Protein AF-A0A7C3E7F6-F1 (afdb_monomer_lite)

pLDDT: mean 92.98, std 6.56, range [58.84, 98.56]

Radius of gyration: 17.21 Å; chains: 1; bounding box: 41×32×48 Å

Sequence (197 aa):
MSLLLGSVIIGLASAPIAVLKKPRFFWGSAAFDPISFFWVIAFFLFGPLGALISSAIGALAILLFSKEPTPGLGAMLKFIGTLTVWATLYATAVAFSGSDISAVMYFKNVENYAPAVLLAACVRCLVEIPACYYAIPYFLSRSTGAKTNSLMMIEKFGGMYRYIIIMVALNFWLTFLDALIPWLAIFPTGIYKFAYW

Foldseek 3Di:
DDLLVLLLVLLVVLLVQLQDDAPDDPLGDGLDGCSLLSLVLSCLARNLVSSLSSLVSNLVSQLPRHPALCSNLVSVLVSLLSNLLSVLLQVLLCVPQVDPVSSSVQCLDVVSVVVSLVVSLVSSLVVNLVSCLASSQVSCCSVPVDRGHSVNVCVVCVHDVSSSVVSSVSSSSHSCCSRVVSSVVDNVVVVSVNHPD

Secondary structure (DSSP, 8-state):
--HHHHHHHHHHHTHHHHTS---B-TTS-BS--THHHHHHHHHHHHHHHHHHHHHHHHHHHHHHH--SSSHHHHHHHHHHHHHHHHHHHHHHHHHHHSSHHHHHHHTTSHHHHHHHHHHHHHHHHHHHHHHHHHHHHHHHHHHHSS---HHHHHHHTTSHHHHHHHHHHHHHHHHHHHHHHHHHHHTTTTGGGG---

Structure (mmCIF, N/CA/C/O backbone):
data_AF-A0A7C3E7F6-F1
#
_entry.id   AF-A0A7C3E7F6-F1
#
loop_
_atom_site.group_PDB
_atom_site.id
_atom_site.type_symbol
_atom_site.label_atom_id
_atom_site.label_alt_id
_atom_site.label_comp_id
_atom_site.label_asym_id
_atom_site.label_entity_id
_atom_site.label_seq_id
_atom_site.pdbx_PDB_ins_code
_atom_site.Cartn_x
_atom_site.Cartn_y
_atom_site.Cartn_z
_atom_site.occupancy
_atom_site.B_iso_or_equiv
_atom_site.auth_seq_id
_atom_site.auth_comp_id
_atom_site.auth_asym_id
_atom_site.auth_atom_id
_atom_site.pdbx_PDB_model_num
ATOM 1 N N . MET A 1 1 ? 3.942 14.069 -22.443 1.00 58.84 1 MET A N 1
ATOM 2 C CA . MET A 1 1 ? 3.269 14.577 -21.228 1.00 58.84 1 MET A CA 1
ATOM 3 C C . MET A 1 1 ? 4.334 14.705 -20.149 1.00 58.84 1 MET A C 1
ATOM 5 O O . MET A 1 1 ? 5.171 13.818 -20.081 1.00 58.84 1 MET A O 1
ATOM 9 N N . SER A 1 2 ? 4.407 15.799 -19.384 1.00 82.62 2 SER A N 1
ATOM 10 C CA . SER A 1 2 ? 5.427 15.901 -18.326 1.00 82.62 2 SER A CA 1
ATOM 11 C C . SER A 1 2 ? 5.124 14.908 -17.195 1.00 82.62 2 SER A C 1
ATOM 13 O O . SER A 1 2 ? 3.952 14.655 -16.907 1.00 82.62 2 SER A O 1
ATOM 15 N N . LEU A 1 3 ? 6.168 14.367 -16.550 1.00 85.06 3 LEU A N 1
ATOM 16 C CA . LEU A 1 3 ? 6.063 13.461 -15.392 1.00 85.06 3 LEU A CA 1
ATOM 17 C C . LEU A 1 3 ? 5.085 14.000 -14.341 1.00 85.06 3 LEU A C 1
ATOM 19 O O . LEU A 1 3 ? 4.231 13.269 -13.839 1.00 85.06 3 LEU A O 1
ATOM 23 N N . LEU A 1 4 ? 5.172 15.304 -14.066 1.00 86.44 4 LEU A N 1
ATOM 24 C CA . LEU A 1 4 ? 4.318 15.996 -13.108 1.00 86.44 4 LEU A CA 1
ATOM 25 C C . LEU A 1 4 ? 2.841 15.962 -13.526 1.00 86.44 4 LEU A C 1
ATOM 27 O O . LEU A 1 4 ? 1.998 15.533 -12.743 1.00 86.44 4 LEU A O 1
ATOM 31 N N . LEU A 1 5 ? 2.525 16.370 -14.761 1.00 87.94 5 LEU A N 1
ATOM 32 C CA . LEU A 1 5 ? 1.143 16.423 -15.244 1.00 87.94 5 LEU A CA 1
ATOM 33 C C . LEU A 1 5 ? 0.512 15.024 -15.278 1.00 87.94 5 LEU A C 1
ATOM 35 O O . LEU A 1 5 ? -0.617 14.850 -14.827 1.00 87.94 5 LEU A O 1
ATOM 39 N N . GLY A 1 6 ? 1.259 14.021 -15.750 1.00 85.50 6 GLY A N 1
ATOM 40 C CA . GLY A 1 6 ? 0.796 12.634 -15.775 1.00 85.50 6 GLY A CA 1
ATOM 41 C C . GLY A 1 6 ? 0.507 12.083 -14.378 1.00 85.50 6 GLY A C 1
ATOM 42 O O . GLY A 1 6 ? -0.563 11.525 -14.144 1.00 85.50 6 GLY A O 1
ATOM 43 N N . SER A 1 7 ? 1.419 12.303 -13.429 1.00 88.62 7 SER A N 1
ATOM 44 C CA . SER A 1 7 ? 1.269 11.829 -12.045 1.00 88.62 7 SER A CA 1
ATOM 45 C C . SER A 1 7 ? 0.085 12.485 -11.331 1.00 88.62 7 SER A C 1
ATOM 47 O O . SER A 1 7 ? -0.646 11.818 -10.599 1.00 88.62 7 SER A O 1
ATOM 49 N N . VAL A 1 8 ? -0.148 13.778 -11.581 1.00 90.25 8 VAL A N 1
ATOM 50 C CA . VAL A 1 8 ? -1.305 14.512 -11.048 1.00 90.25 8 VAL A CA 1
ATOM 51 C C . VAL A 1 8 ? -2.614 13.957 -11.604 1.00 90.25 8 VAL A C 1
ATOM 53 O O . VAL A 1 8 ? -3.529 13.684 -10.831 1.00 90.25 8 VAL A O 1
ATOM 56 N N . ILE A 1 9 ? -2.702 13.749 -12.923 1.00 91.06 9 ILE A N 1
ATOM 57 C CA . ILE A 1 9 ? -3.911 13.216 -13.571 1.00 91.06 9 ILE A CA 1
ATOM 58 C C . ILE A 1 9 ? -4.254 11.830 -13.015 1.00 91.06 9 ILE A C 1
ATOM 60 O O . ILE A 1 9 ? -5.403 11.587 -12.648 1.00 91.06 9 ILE A O 1
ATOM 64 N N . ILE A 1 10 ? -3.266 10.939 -12.896 1.00 88.00 10 ILE A N 1
ATOM 65 C CA . ILE A 1 10 ? -3.485 9.592 -12.351 1.00 88.00 10 ILE A CA 1
ATOM 66 C C . ILE A 1 10 ? -3.879 9.648 -10.868 1.00 88.00 10 ILE A C 1
ATOM 68 O O . ILE A 1 10 ? -4.797 8.942 -10.451 1.00 88.00 10 ILE A O 1
ATOM 72 N N . GLY A 1 11 ? -3.261 10.528 -10.074 1.00 84.44 11 GLY A N 1
ATOM 73 C CA . GLY A 1 11 ? -3.660 10.754 -8.683 1.00 84.44 11 GLY A CA 1
ATOM 74 C C . GLY A 1 11 ? -5.115 11.212 -8.558 1.00 84.44 11 GLY A C 1
ATOM 75 O O . GLY A 1 11 ? -5.884 10.628 -7.792 1.00 84.44 11 GLY A O 1
ATOM 76 N N . LEU A 1 12 ? -5.526 12.200 -9.356 1.00 89.44 12 LEU A N 1
ATOM 77 C CA . LEU A 1 12 ? -6.900 12.714 -9.378 1.00 89.44 12 LEU A CA 1
ATOM 78 C C . LEU A 1 12 ? -7.916 11.682 -9.879 1.00 89.44 12 LEU A C 1
ATOM 80 O O . LEU A 1 12 ? -9.048 11.667 -9.395 1.00 89.44 12 LEU A O 1
ATOM 84 N N . ALA A 1 13 ? -7.520 10.777 -10.777 1.00 91.06 13 ALA A N 1
ATOM 85 C CA . ALA A 1 13 ? -8.379 9.691 -11.250 1.00 91.06 13 ALA A CA 1
ATOM 86 C C . ALA A 1 13 ? -8.834 8.744 -10.122 1.00 91.06 13 ALA A C 1
ATOM 88 O O . ALA A 1 13 ? -9.849 8.064 -10.263 1.00 91.06 13 ALA A O 1
ATOM 89 N N . SER A 1 14 ? -8.142 8.737 -8.976 1.00 88.06 14 SER A N 1
ATOM 90 C CA . SER A 1 14 ? -8.563 7.975 -7.796 1.00 88.06 14 SER A CA 1
ATOM 91 C C 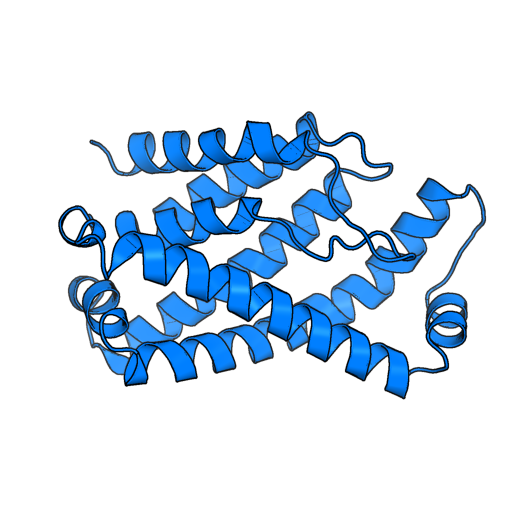. SER A 1 14 ? -9.664 8.655 -6.961 1.00 88.06 14 SER A C 1
ATOM 93 O O . SER A 1 14 ? -10.330 7.985 -6.168 1.00 88.06 14 SER A O 1
ATOM 95 N N . ALA A 1 15 ? -9.920 9.956 -7.150 1.00 88.69 15 ALA A N 1
ATOM 96 C CA . ALA A 1 15 ? -10.880 10.716 -6.344 1.00 88.69 15 ALA A CA 1
ATOM 97 C C . ALA A 1 15 ? -12.333 10.202 -6.430 1.00 88.69 15 ALA A C 1
ATOM 99 O O . ALA A 1 15 ? -12.967 10.074 -5.379 1.00 88.69 15 ALA A O 1
ATOM 100 N N . PRO A 1 16 ? -12.874 9.811 -7.605 1.00 89.81 16 PRO A N 1
ATOM 101 C CA . PRO A 1 16 ? -14.209 9.213 -7.680 1.00 89.81 16 PRO A CA 1
ATOM 102 C C . PRO A 1 16 ? -14.335 7.922 -6.866 1.00 89.81 16 PRO A C 1
ATOM 104 O O . PRO A 1 16 ? -15.405 7.612 -6.357 1.00 89.81 16 PRO A O 1
ATOM 107 N N . ILE A 1 17 ? -13.244 7.174 -6.689 1.00 88.88 17 ILE A N 1
ATOM 108 C CA . ILE A 1 17 ? -13.246 5.938 -5.900 1.00 88.88 17 ILE A CA 1
ATOM 109 C C . ILE A 1 17 ? -13.316 6.235 -4.394 1.00 88.88 17 ILE A C 1
ATOM 111 O O . ILE A 1 17 ? -13.856 5.431 -3.630 1.00 88.88 17 ILE A O 1
ATOM 115 N N . ALA A 1 18 ? -12.819 7.393 -3.949 1.00 85.75 18 ALA A N 1
ATOM 116 C CA . ALA A 1 18 ? -12.859 7.799 -2.543 1.00 85.75 18 ALA A CA 1
ATOM 117 C C . ALA A 1 18 ? -14.290 7.983 -2.010 1.00 85.75 18 ALA A C 1
ATOM 119 O O . ALA A 1 18 ? -14.525 7.763 -0.823 1.00 85.75 18 ALA A O 1
ATOM 120 N N . VAL A 1 19 ? -15.250 8.319 -2.879 1.00 87.94 19 VAL A N 1
ATOM 121 C CA . VAL A 1 19 ? -16.657 8.516 -2.493 1.00 87.94 19 VAL A CA 1
ATOM 122 C C . VAL A 1 19 ? -17.504 7.242 -2.566 1.00 87.94 19 VAL A C 1
ATOM 124 O O . VAL A 1 19 ? -18.636 7.231 -2.075 1.00 87.94 19 VAL A O 1
ATOM 127 N N . LEU A 1 20 ? -16.989 6.163 -3.166 1.00 88.12 20 LEU A N 1
ATOM 128 C CA . LEU A 1 20 ? -17.738 4.918 -3.327 1.00 88.12 20 LEU A CA 1
ATOM 129 C C . LEU A 1 20 ? -17.881 4.171 -1.998 1.00 88.12 20 LEU A C 1
ATOM 131 O O . LEU A 1 20 ? -16.954 4.087 -1.189 1.00 88.12 20 LEU A O 1
ATOM 135 N N . LYS A 1 21 ? -19.050 3.555 -1.793 1.00 86.31 21 LYS A N 1
ATOM 136 C CA . LYS A 1 21 ? -19.276 2.656 -0.659 1.00 86.31 21 LYS A CA 1
ATOM 137 C C . LYS A 1 21 ? -18.544 1.337 -0.915 1.00 86.31 21 LYS A C 1
ATOM 139 O O . LYS A 1 21 ? -18.894 0.597 -1.829 1.00 86.31 21 LYS A O 1
ATOM 144 N N . LYS A 1 22 ? -17.538 1.047 -0.091 1.00 86.69 22 LYS A N 1
ATOM 145 C CA . LYS A 1 22 ? -16.697 -0.156 -0.196 1.00 86.69 22 LYS A CA 1
ATOM 146 C C . LYS A 1 22 ? -17.181 -1.244 0.771 1.00 86.69 22 LYS A C 1
ATOM 148 O O . LYS A 1 22 ? -17.644 -0.895 1.862 1.00 86.69 22 LYS A O 1
ATOM 153 N N . PRO A 1 23 ? -17.062 -2.539 0.421 1.00 89.38 23 PRO A N 1
ATOM 154 C CA . PRO A 1 23 ? -17.274 -3.622 1.376 1.00 89.38 23 PRO A CA 1
ATOM 155 C C . PRO A 1 23 ? -16.219 -3.537 2.485 1.00 89.38 23 PRO A C 1
ATOM 157 O O . PRO A 1 23 ? -15.026 -3.389 2.207 1.00 89.38 23 PRO A O 1
ATOM 160 N N . ARG A 1 24 ? -16.657 -3.599 3.745 1.00 90.19 24 ARG A N 1
ATOM 161 C CA . ARG A 1 24 ? -15.798 -3.411 4.921 1.00 90.19 24 ARG A CA 1
ATOM 162 C C . ARG A 1 24 ? -15.983 -4.519 5.933 1.00 90.19 24 ARG A C 1
ATOM 164 O O . ARG A 1 24 ? -17.081 -5.040 6.108 1.00 90.19 24 ARG A O 1
ATOM 171 N N . PHE A 1 25 ? -14.901 -4.813 6.634 1.00 93.00 25 PHE A N 1
ATOM 172 C CA . PHE A 1 25 ? -14.939 -5.633 7.829 1.00 93.00 25 PHE A CA 1
ATOM 173 C C . PHE A 1 25 ? -15.459 -4.835 9.027 1.00 93.00 25 PHE A C 1
ATOM 175 O O . PHE A 1 25 ? -15.486 -3.602 9.010 1.00 93.00 25 PHE A O 1
ATOM 182 N N . PHE A 1 26 ? -15.822 -5.535 10.104 1.00 91.19 26 PHE A N 1
ATOM 183 C CA . PHE A 1 26 ? -16.389 -4.903 11.300 1.00 91.19 26 PHE A CA 1
ATOM 184 C C . PHE A 1 26 ? -15.449 -3.874 11.955 1.00 91.19 26 PHE A C 1
ATOM 186 O O . PHE A 1 26 ? -15.916 -2.978 12.648 1.00 91.19 26 PHE A O 1
ATOM 193 N N . TRP A 1 27 ? -14.134 -3.979 11.732 1.00 91.19 27 TRP A N 1
ATOM 194 C CA . TRP A 1 27 ? -13.125 -3.045 12.245 1.00 91.19 27 TRP A CA 1
ATOM 195 C C . TRP A 1 27 ? -12.833 -1.862 11.311 1.00 91.19 27 TRP A C 1
ATOM 197 O O . TRP A 1 27 ? -11.880 -1.121 11.538 1.00 91.19 27 TRP A O 1
ATOM 207 N N . GLY A 1 28 ? -13.623 -1.685 10.249 1.00 89.88 28 GLY A N 1
ATOM 208 C CA . GLY A 1 28 ? -13.560 -0.521 9.366 1.00 89.88 28 GLY A CA 1
ATOM 209 C C . GLY A 1 28 ? -12.664 -0.667 8.140 1.00 89.88 28 GLY A C 1
ATOM 210 O O . GLY A 1 28 ? -12.840 0.098 7.192 1.00 89.88 28 GLY A O 1
ATOM 211 N N . SER A 1 29 ? -11.758 -1.648 8.105 1.00 91.94 29 SER A N 1
ATOM 212 C CA . SER A 1 29 ? -10.906 -1.873 6.930 1.00 91.94 29 SER A CA 1
ATOM 213 C C . SER A 1 29 ? -11.729 -2.319 5.719 1.00 91.94 29 SER A C 1
ATOM 215 O O . SER A 1 29 ? -12.649 -3.133 5.847 1.00 91.94 29 SER A O 1
ATOM 217 N N . ALA A 1 30 ? -11.407 -1.782 4.541 1.00 92.19 30 ALA A N 1
ATOM 218 C CA . ALA A 1 30 ? -12.030 -2.183 3.287 1.00 92.19 30 ALA A CA 1
ATOM 219 C C . ALA A 1 30 ? -11.452 -3.522 2.808 1.00 92.19 30 ALA A C 1
ATOM 221 O O . ALA A 1 30 ? -10.239 -3.700 2.756 1.00 92.19 30 ALA A O 1
ATOM 222 N N . ALA A 1 31 ? -12.325 -4.451 2.415 1.00 90.38 31 ALA A N 1
ATOM 223 C CA . ALA A 1 31 ? -11.909 -5.731 1.835 1.00 90.38 31 ALA A CA 1
ATOM 224 C C . ALA A 1 31 ? -11.338 -5.574 0.415 1.00 90.38 31 ALA A C 1
ATOM 226 O O . ALA A 1 31 ? -10.572 -6.413 -0.057 1.00 90.38 31 ALA A O 1
ATOM 227 N N . PHE A 1 32 ? -11.726 -4.490 -0.259 1.00 91.00 32 PHE A N 1
ATOM 228 C CA . PHE A 1 32 ? -11.287 -4.129 -1.596 1.00 91.00 32 PHE A CA 1
ATOM 229 C C . PHE A 1 32 ? -11.277 -2.604 -1.735 1.00 91.00 32 PHE A C 1
ATOM 231 O O . PHE A 1 32 ? -12.280 -1.946 -1.442 1.00 91.00 32 PHE A O 1
ATOM 238 N N . ASP A 1 33 ? -10.153 -2.038 -2.176 1.00 89.00 33 ASP A N 1
ATOM 239 C CA . ASP A 1 33 ? -10.006 -0.596 -2.374 1.00 89.00 33 ASP A CA 1
ATOM 240 C C . ASP A 1 33 ? -9.065 -0.278 -3.552 1.00 89.00 33 ASP A C 1
ATOM 242 O O . ASP A 1 33 ? -7.844 -0.291 -3.360 1.00 89.00 33 ASP A O 1
ATOM 246 N N . PRO A 1 34 ? -9.608 0.050 -4.743 1.00 93.75 34 PRO A N 1
ATOM 247 C CA . PRO A 1 34 ? -8.821 0.199 -5.962 1.00 93.75 34 PRO A CA 1
ATOM 248 C C . PRO A 1 34 ? -8.088 1.545 -6.076 1.00 93.75 34 PRO A C 1
ATOM 250 O O . PRO A 1 34 ? -7.449 1.806 -7.090 1.00 93.75 34 PRO A O 1
ATOM 253 N N . ILE A 1 35 ? -8.146 2.417 -5.059 1.00 94.44 35 ILE A N 1
ATOM 254 C CA . ILE A 1 35 ? -7.459 3.724 -5.085 1.00 94.44 35 ILE A CA 1
ATOM 255 C C . ILE A 1 35 ? -5.949 3.576 -5.323 1.00 94.44 35 ILE A C 1
ATOM 257 O O . ILE A 1 35 ? -5.364 4.308 -6.118 1.00 94.44 35 ILE A O 1
ATOM 261 N N . SER A 1 36 ? -5.330 2.602 -4.665 1.00 96.06 36 SER A N 1
ATOM 262 C CA . SER A 1 36 ? -3.900 2.284 -4.766 1.00 96.06 36 SER A CA 1
ATOM 263 C C . SER A 1 36 ? -3.482 1.796 -6.149 1.00 96.06 36 SER A C 1
ATOM 265 O O . SER A 1 36 ? -2.307 1.917 -6.491 1.00 96.06 36 SER A O 1
ATOM 267 N N . PHE A 1 37 ? -4.411 1.287 -6.967 1.00 97.12 37 PHE A N 1
ATOM 268 C CA . PHE A 1 37 ? -4.080 0.773 -8.298 1.00 97.12 37 PHE A CA 1
ATOM 269 C C . PHE A 1 37 ? -3.512 1.888 -9.171 1.00 97.12 37 PHE A C 1
ATOM 271 O O . PHE A 1 37 ? -2.506 1.699 -9.847 1.00 97.12 37 PHE A O 1
ATOM 278 N N . PHE A 1 38 ? -4.094 3.084 -9.079 1.00 96.69 38 PHE A N 1
ATOM 279 C CA . PHE A 1 38 ? -3.612 4.271 -9.778 1.00 96.69 38 PHE A CA 1
ATOM 280 C C . PHE A 1 38 ? -2.195 4.655 -9.343 1.00 96.69 38 PHE A C 1
ATOM 282 O O . PHE A 1 38 ? -1.373 5.024 -10.173 1.00 96.69 38 PHE A O 1
ATOM 289 N N . TRP A 1 39 ? -1.869 4.511 -8.060 1.00 97.25 39 TRP A N 1
ATOM 290 C CA . TRP A 1 39 ? -0.566 4.914 -7.527 1.00 97.25 39 TRP A CA 1
ATOM 291 C C . TRP A 1 39 ? 0.546 3.959 -7.966 1.00 97.25 39 TRP A C 1
ATOM 293 O O . TRP A 1 39 ? 1.645 4.393 -8.297 1.00 97.25 39 TRP A O 1
ATOM 303 N N . VAL A 1 40 ? 0.245 2.660 -8.029 1.00 97.19 40 VAL A N 1
ATOM 304 C CA . VAL A 1 40 ? 1.175 1.643 -8.540 1.00 97.19 40 VAL A CA 1
ATOM 305 C C . VAL A 1 40 ? 1.271 1.697 -10.074 1.00 97.19 40 VAL A C 1
ATOM 307 O O . VAL A 1 40 ? 2.345 1.493 -10.631 1.00 97.19 40 VAL A O 1
ATOM 310 N N . ILE A 1 41 ? 0.198 2.062 -10.783 1.00 96.44 41 ILE A N 1
ATOM 311 C CA . ILE A 1 41 ? 0.278 2.398 -12.215 1.00 96.44 41 ILE A CA 1
ATOM 312 C C . ILE A 1 41 ? 1.202 3.607 -12.429 1.00 96.44 41 ILE A C 1
ATOM 314 O O . ILE A 1 41 ? 2.069 3.568 -13.301 1.00 96.44 41 ILE A O 1
ATOM 318 N N . ALA A 1 42 ? 1.062 4.660 -11.618 1.00 95.88 42 ALA A N 1
ATOM 319 C CA . ALA A 1 42 ? 1.947 5.820 -11.672 1.00 95.88 42 ALA A CA 1
ATOM 320 C C . ALA A 1 42 ? 3.404 5.437 -11.377 1.00 95.88 42 ALA A C 1
ATOM 322 O O . ALA A 1 42 ? 4.297 5.962 -12.033 1.00 95.88 42 ALA A O 1
ATOM 323 N N . PHE A 1 43 ? 3.647 4.482 -10.472 1.00 96.00 43 PHE A N 1
ATOM 324 C CA . PHE A 1 43 ? 4.975 3.897 -10.281 1.00 96.00 43 PHE A CA 1
ATOM 325 C C . PHE A 1 43 ? 5.517 3.284 -11.573 1.00 96.00 43 PHE A C 1
ATOM 327 O O . PHE A 1 43 ? 6.601 3.660 -11.999 1.00 96.00 43 PHE A O 1
ATOM 334 N N . PHE A 1 44 ? 4.770 2.406 -12.245 1.00 94.50 44 PHE A N 1
ATOM 335 C CA . PHE A 1 44 ? 5.261 1.788 -13.479 1.00 94.50 44 PHE A CA 1
ATOM 336 C C . PHE A 1 44 ? 5.503 2.793 -14.613 1.00 94.50 44 PHE A C 1
ATOM 338 O O . PHE A 1 44 ? 6.433 2.607 -15.389 1.00 94.50 44 PHE A O 1
ATOM 345 N N . LEU A 1 45 ? 4.710 3.864 -14.709 1.00 93.62 45 LEU A N 1
ATOM 346 C CA . LEU A 1 45 ? 4.812 4.832 -15.810 1.00 93.62 45 LEU A CA 1
ATOM 347 C C . LEU A 1 45 ? 5.773 5.992 -15.547 1.00 93.62 45 LEU A C 1
ATOM 349 O O . LEU A 1 45 ? 6.392 6.502 -16.477 1.00 93.62 45 LEU A O 1
ATOM 353 N N . PHE A 1 46 ? 5.881 6.444 -14.304 1.00 93.38 46 PHE A N 1
ATOM 354 C CA . PHE A 1 46 ? 6.542 7.704 -13.948 1.00 93.38 46 PHE A CA 1
ATOM 355 C C . PHE A 1 46 ? 7.552 7.561 -12.804 1.00 93.38 46 PHE A C 1
ATOM 357 O O . PHE A 1 46 ? 8.160 8.549 -12.391 1.00 93.38 46 PHE A O 1
ATOM 364 N N . GLY A 1 47 ? 7.713 6.357 -12.266 1.00 93.00 47 GLY A N 1
ATOM 365 C CA . GLY A 1 47 ? 8.725 6.034 -11.275 1.00 93.00 47 GLY A CA 1
ATOM 366 C C . GLY A 1 47 ? 8.335 6.362 -9.854 1.00 93.00 47 GLY A C 1
ATOM 367 O O . GLY A 1 47 ? 7.193 6.748 -9.585 1.00 93.00 47 GLY A O 1
ATOM 368 N N . PRO A 1 48 ? 9.271 6.189 -8.907 1.00 94.62 48 PRO A N 1
ATOM 369 C CA . PRO A 1 48 ? 8.999 6.395 -7.488 1.00 94.62 48 PRO A CA 1
ATOM 370 C C . PRO A 1 48 ? 8.514 7.821 -7.198 1.00 94.62 48 PRO A C 1
ATOM 372 O O . PRO A 1 48 ? 7.613 8.009 -6.383 1.00 94.62 48 PRO A O 1
ATOM 375 N N . LEU A 1 49 ? 9.035 8.829 -7.909 1.00 94.50 49 LEU A N 1
ATOM 376 C CA . LEU A 1 49 ? 8.576 10.212 -7.760 1.00 94.50 49 LEU A CA 1
ATOM 377 C C . LEU A 1 49 ? 7.135 10.394 -8.257 1.00 94.50 49 LEU A C 1
ATOM 379 O O . LEU A 1 49 ? 6.328 11.034 -7.583 1.00 94.50 49 LEU A O 1
ATOM 383 N N . GLY A 1 50 ? 6.788 9.815 -9.410 1.00 95.25 50 GLY A N 1
ATOM 384 C CA . GLY A 1 50 ? 5.424 9.893 -9.926 1.00 95.25 50 GLY A CA 1
ATOM 385 C C . GLY A 1 50 ? 4.416 9.129 -9.063 1.00 95.25 50 GLY A C 1
ATOM 386 O O . GLY A 1 50 ? 3.321 9.629 -8.800 1.00 95.25 50 GLY A O 1
ATOM 387 N N . ALA A 1 51 ? 4.815 7.973 -8.526 1.00 96.69 51 ALA A N 1
ATOM 388 C CA . ALA A 1 51 ? 4.053 7.222 -7.530 1.00 96.69 51 ALA A CA 1
ATOM 389 C C . ALA A 1 51 ? 3.818 8.031 -6.251 1.00 96.69 51 ALA A C 1
ATOM 391 O O . ALA A 1 51 ? 2.700 8.062 -5.738 1.00 96.69 51 ALA A O 1
ATOM 392 N N . LEU A 1 52 ? 4.849 8.715 -5.747 1.00 97.50 52 LEU A N 1
ATOM 393 C CA . LEU A 1 52 ? 4.761 9.558 -4.557 1.00 97.50 52 LEU A CA 1
ATOM 394 C C . LEU A 1 52 ? 3.790 10.726 -4.765 1.00 97.50 52 LEU A C 1
ATOM 396 O O . LEU A 1 52 ? 2.906 10.942 -3.939 1.00 97.50 52 LEU A O 1
ATOM 400 N N . ILE A 1 53 ? 3.901 11.441 -5.888 1.00 97.12 53 ILE A N 1
ATOM 401 C CA . ILE A 1 53 ? 2.993 12.549 -6.223 1.00 97.12 53 ILE A CA 1
ATOM 402 C C . ILE A 1 53 ? 1.558 12.029 -6.376 1.00 97.12 53 ILE A C 1
ATOM 404 O O . ILE A 1 53 ? 0.629 12.573 -5.777 1.00 97.12 53 ILE A O 1
ATOM 408 N N . SER A 1 54 ? 1.374 10.945 -7.137 1.00 96.81 54 SER A N 1
ATOM 409 C CA . SER A 1 54 ? 0.058 10.344 -7.363 1.00 96.81 54 SER A CA 1
ATOM 410 C C . SER A 1 54 ? -0.578 9.851 -6.062 1.00 96.81 54 SER A C 1
ATOM 412 O O . SER A 1 54 ? -1.777 10.056 -5.865 1.00 96.81 54 SER A O 1
ATOM 414 N N . SER A 1 55 ? 0.199 9.222 -5.178 1.00 97.38 55 SER A N 1
ATOM 415 C CA . SER A 1 55 ? -0.295 8.712 -3.896 1.00 97.38 55 SER A CA 1
ATOM 416 C C . SER A 1 55 ? -0.587 9.818 -2.892 1.00 97.38 55 SER A C 1
ATOM 418 O O . SER A 1 55 ? -1.597 9.734 -2.199 1.00 97.38 55 SER A O 1
ATOM 420 N N . ALA A 1 56 ? 0.207 10.891 -2.856 1.00 96.94 56 ALA A N 1
ATOM 421 C CA . ALA A 1 56 ? -0.080 12.058 -2.027 1.00 96.94 56 ALA A CA 1
ATOM 422 C C . ALA A 1 56 ? -1.397 12.731 -2.448 1.00 96.94 56 ALA A C 1
ATOM 424 O O . ALA A 1 56 ? -2.258 12.992 -1.610 1.00 96.94 56 ALA A O 1
ATOM 425 N N . ILE A 1 57 ? -1.602 12.939 -3.752 1.00 96.12 57 ILE A N 1
ATOM 426 C CA . ILE A 1 57 ? -2.847 13.510 -4.288 1.00 96.12 57 ILE A CA 1
ATOM 427 C C . ILE A 1 57 ? -4.036 12.582 -4.022 1.00 96.12 57 ILE A C 1
ATOM 429 O O . ILE A 1 57 ? -5.088 13.044 -3.584 1.00 96.12 57 ILE A O 1
ATOM 433 N N . GLY A 1 58 ? -3.878 11.274 -4.231 1.00 95.06 58 GLY A N 1
ATOM 434 C CA . GLY A 1 58 ? -4.929 10.304 -3.930 1.00 95.06 58 GLY A CA 1
ATOM 435 C C . GLY A 1 58 ? -5.272 10.237 -2.439 1.00 95.06 58 GLY A C 1
ATOM 436 O O . GLY A 1 58 ? -6.444 10.162 -2.078 1.00 95.06 58 GLY A O 1
ATOM 437 N N . ALA A 1 59 ? -4.278 10.316 -1.552 1.00 96.19 59 ALA A N 1
ATOM 438 C CA . ALA A 1 59 ? -4.493 10.367 -0.108 1.00 96.19 59 ALA A CA 1
ATOM 439 C C . ALA A 1 59 ? -5.216 11.656 0.311 1.00 96.19 59 ALA A C 1
ATOM 441 O O . ALA A 1 59 ? -6.135 11.600 1.127 1.00 96.19 59 ALA A O 1
ATOM 442 N N . LEU A 1 60 ? -4.875 12.799 -0.295 1.00 96.12 60 LEU A N 1
ATOM 443 C CA . LEU A 1 60 ? -5.624 14.047 -0.119 1.00 96.12 60 LEU A CA 1
ATOM 444 C C . LEU A 1 60 ? -7.068 13.908 -0.612 1.00 96.12 60 LEU A C 1
ATOM 446 O O . LEU A 1 60 ? -7.987 14.367 0.061 1.00 96.12 60 LEU A O 1
ATOM 450 N N . ALA A 1 61 ? -7.298 13.221 -1.732 1.00 93.38 61 ALA A N 1
ATOM 451 C CA . ALA A 1 61 ? -8.649 12.947 -2.206 1.00 93.38 61 ALA A CA 1
ATOM 452 C C . ALA A 1 61 ? -9.442 12.079 -1.209 1.00 93.38 61 ALA A C 1
ATOM 454 O O . ALA A 1 61 ? -10.602 12.378 -0.935 1.00 93.38 61 ALA A O 1
ATOM 455 N N . ILE A 1 62 ? -8.828 11.056 -0.600 1.00 92.75 62 ILE A N 1
ATOM 456 C CA . ILE A 1 62 ? -9.464 10.291 0.488 1.00 92.75 62 ILE A CA 1
ATOM 457 C C . ILE A 1 62 ? -9.789 11.212 1.665 1.00 92.75 62 ILE A C 1
ATOM 459 O O . ILE A 1 62 ? -10.913 11.193 2.158 1.00 92.75 62 ILE A O 1
ATOM 463 N N . LEU A 1 63 ? -8.826 12.023 2.105 1.00 95.00 63 LEU A N 1
ATOM 464 C CA . LEU A 1 63 ? -8.991 12.917 3.248 1.00 95.00 63 LEU A CA 1
ATOM 465 C C . LEU A 1 63 ? -10.156 13.900 3.052 1.00 95.00 63 LEU A C 1
ATOM 467 O O . LEU A 1 63 ? -10.904 14.141 3.995 1.00 95.00 63 LEU A O 1
ATOM 471 N N . LEU A 1 64 ? -10.299 14.456 1.847 1.00 93.94 64 LEU A N 1
ATOM 472 C CA . LEU A 1 64 ? -11.276 15.503 1.539 1.00 93.94 64 LEU A CA 1
ATOM 473 C C . LEU A 1 64 ? -12.659 14.961 1.163 1.00 93.94 64 LEU A C 1
ATOM 475 O O . LEU A 1 64 ? -13.660 15.619 1.438 1.00 93.94 64 LEU A O 1
ATOM 479 N N . PHE A 1 65 ? -12.728 13.790 0.524 1.00 92.81 65 PHE A N 1
ATOM 480 C CA . PHE A 1 65 ? -13.976 13.283 -0.057 1.00 92.81 65 PHE A CA 1
ATOM 481 C C . PHE A 1 65 ? -14.525 12.024 0.623 1.00 92.81 65 PHE A C 1
ATOM 483 O O . PHE A 1 65 ? -15.686 11.672 0.393 1.00 92.81 65 PHE A O 1
ATOM 490 N N . SER A 1 66 ? -13.744 11.336 1.462 1.00 90.25 66 SER A N 1
ATOM 491 C CA . SER A 1 66 ? -14.249 10.169 2.190 1.00 90.25 66 SER A CA 1
ATOM 492 C C . SER A 1 66 ? -15.288 10.581 3.232 1.00 90.25 66 SER A C 1
ATOM 494 O O . SER A 1 66 ? -15.097 11.513 4.009 1.00 90.25 66 SER A O 1
ATOM 496 N N . LYS A 1 67 ? -16.392 9.830 3.278 1.00 88.69 67 LYS A N 1
ATOM 497 C CA . LYS A 1 67 ? -17.481 9.996 4.257 1.00 88.69 67 LYS A CA 1
ATOM 498 C C . LYS A 1 67 ? -17.264 9.173 5.533 1.00 88.69 67 LYS A C 1
ATOM 500 O O . LYS A 1 67 ? -18.211 8.888 6.261 1.00 88.69 67 LYS A O 1
ATOM 505 N N . GLU A 1 68 ? -16.042 8.703 5.764 1.00 86.94 68 GLU A N 1
ATOM 506 C CA . GLU A 1 68 ? -15.709 7.881 6.925 1.00 86.94 68 GLU A CA 1
ATOM 507 C C . GLU A 1 68 ? -15.642 8.698 8.222 1.00 86.94 68 GLU A C 1
ATOM 509 O O . GLU A 1 68 ? -15.362 9.892 8.178 1.00 86.94 68 GLU A O 1
ATOM 514 N N . PRO A 1 69 ? -15.816 8.060 9.397 1.00 87.12 69 PRO A N 1
ATOM 515 C CA . PRO A 1 69 ? -15.692 8.739 10.691 1.00 87.12 69 PRO A CA 1
ATOM 516 C C . PRO A 1 69 ? -14.307 9.355 10.937 1.00 87.12 69 PRO A C 1
ATOM 518 O O . PRO A 1 69 ? -14.177 10.342 11.658 1.00 87.12 69 PRO A O 1
ATOM 521 N N . THR A 1 70 ? -13.260 8.763 10.356 1.00 92.69 70 THR A N 1
ATOM 522 C CA . THR A 1 70 ? -11.869 9.218 10.492 1.00 92.69 70 THR A CA 1
ATOM 523 C C . THR A 1 70 ? -11.159 9.165 9.134 1.00 92.69 70 THR A C 1
ATOM 525 O O . THR A 1 70 ? -10.299 8.302 8.924 1.00 92.69 70 THR A O 1
ATOM 528 N N . PRO A 1 71 ? -11.502 10.063 8.192 1.00 92.06 71 PRO A N 1
ATOM 529 C CA . PRO A 1 71 ? -11.013 9.989 6.815 1.00 92.06 71 PRO A CA 1
ATOM 530 C C . PRO A 1 71 ? -9.489 10.157 6.745 1.00 92.06 71 PRO A C 1
ATOM 532 O O . PRO A 1 71 ? -8.831 9.479 5.962 1.00 92.06 71 PRO A O 1
ATOM 535 N N . GLY A 1 72 ? -8.903 10.968 7.636 1.00 95.00 72 GLY A N 1
ATOM 536 C CA . GLY A 1 72 ? -7.449 11.135 7.727 1.00 95.00 72 GLY A CA 1
ATOM 537 C C . GLY A 1 72 ? -6.696 9.878 8.161 1.00 95.00 72 GLY A C 1
ATOM 538 O O . GLY A 1 72 ? -5.634 9.596 7.614 1.00 95.00 72 GLY A O 1
ATOM 539 N N . LEU A 1 73 ? -7.259 9.073 9.070 1.00 94.88 73 LEU A N 1
ATOM 540 C CA . LEU A 1 73 ? -6.649 7.797 9.457 1.00 94.88 73 LEU A CA 1
ATOM 541 C C . LEU A 1 73 ? -6.657 6.815 8.278 1.00 94.88 73 LEU A C 1
ATOM 543 O O . LEU A 1 73 ? -5.638 6.193 7.989 1.00 94.88 73 LEU A O 1
ATOM 547 N N . GLY A 1 74 ? -7.792 6.716 7.576 1.00 93.31 74 GLY A N 1
ATOM 548 C CA . GLY A 1 74 ? -7.919 5.874 6.386 1.00 93.31 74 GLY A CA 1
ATOM 549 C C . GLY A 1 74 ? -6.961 6.299 5.271 1.00 93.31 74 GLY A C 1
ATOM 550 O O . GLY A 1 74 ? -6.267 5.455 4.707 1.00 93.31 74 GLY A O 1
ATOM 551 N N . ALA A 1 75 ? -6.861 7.605 5.003 1.00 95.69 75 ALA A N 1
ATOM 552 C CA . ALA A 1 75 ? -5.923 8.166 4.033 1.00 95.69 75 ALA A CA 1
ATOM 553 C C . ALA A 1 75 ? -4.464 7.839 4.387 1.00 95.69 75 ALA A C 1
ATOM 555 O O . ALA A 1 75 ? -3.714 7.387 3.524 1.00 95.69 75 ALA A O 1
ATOM 556 N N . MET A 1 76 ? -4.077 8.017 5.656 1.00 97.06 76 MET A N 1
ATOM 557 C CA . MET A 1 76 ? -2.715 7.761 6.128 1.00 97.06 76 MET A CA 1
ATOM 558 C C . MET A 1 76 ? -2.336 6.281 6.019 1.00 97.06 76 MET A C 1
ATOM 560 O O . MET A 1 76 ? -1.286 5.971 5.462 1.00 97.06 76 MET A O 1
ATOM 564 N N . LEU A 1 77 ? -3.191 5.366 6.491 1.00 96.31 77 LEU A N 1
ATOM 565 C CA . LEU A 1 77 ? -2.938 3.926 6.373 1.00 96.31 77 LEU A CA 1
ATOM 566 C C . LEU A 1 77 ? -2.891 3.486 4.910 1.00 96.31 77 LEU A C 1
ATOM 568 O O . LEU A 1 77 ? -1.993 2.761 4.505 1.00 96.31 77 LEU A O 1
ATOM 572 N N . LYS A 1 78 ? -3.808 3.972 4.064 1.00 95.62 78 LYS A N 1
ATOM 573 C CA . LYS A 1 78 ? -3.777 3.632 2.636 1.00 95.62 78 LYS A CA 1
ATOM 574 C C . LYS A 1 78 ? -2.488 4.121 1.975 1.00 95.62 78 LYS A C 1
ATOM 576 O O . LYS A 1 78 ? -1.892 3.371 1.199 1.00 95.62 78 LYS A O 1
ATOM 581 N N . PHE A 1 79 ? -2.054 5.343 2.291 1.00 97.31 79 PHE A N 1
ATOM 582 C CA . PHE A 1 79 ? -0.800 5.915 1.808 1.00 97.31 79 PHE A CA 1
ATOM 583 C C . PHE A 1 79 ? 0.404 5.075 2.237 1.00 97.31 79 PHE A C 1
ATOM 585 O O . PHE A 1 79 ? 1.139 4.612 1.371 1.00 97.31 79 PHE A O 1
ATOM 592 N N . ILE A 1 80 ? 0.565 4.811 3.537 1.00 97.44 80 ILE A N 1
ATOM 593 C CA . ILE A 1 80 ? 1.685 4.030 4.084 1.00 97.44 80 ILE A CA 1
ATOM 594 C C . ILE A 1 80 ? 1.682 2.605 3.516 1.00 97.44 80 ILE A C 1
ATOM 596 O O . ILE A 1 80 ? 2.693 2.144 2.981 1.00 97.44 80 ILE A O 1
ATOM 600 N N . GLY A 1 81 ? 0.537 1.926 3.545 1.00 96.75 81 GLY A N 1
ATOM 601 C CA . GLY A 1 81 ? 0.398 0.569 3.036 1.00 96.75 81 GLY A CA 1
ATOM 602 C C . GLY A 1 81 ? 0.713 0.455 1.548 1.00 96.75 81 GLY A C 1
ATOM 603 O O . GLY A 1 81 ? 1.308 -0.529 1.134 1.00 96.75 81 GLY A O 1
ATOM 604 N N . THR A 1 82 ? 0.392 1.464 0.737 1.00 97.12 82 THR A N 1
ATOM 605 C CA . THR A 1 82 ? 0.719 1.437 -0.701 1.00 97.12 82 THR A CA 1
ATOM 606 C C . THR A 1 82 ? 2.152 1.895 -0.977 1.00 97.12 82 THR A C 1
ATOM 608 O O . THR A 1 82 ? 2.805 1.337 -1.856 1.00 97.12 82 THR A O 1
ATOM 611 N N . LEU A 1 83 ? 2.664 2.861 -0.203 1.00 97.94 83 LEU A N 1
ATOM 612 C CA . LEU A 1 83 ? 4.064 3.295 -0.211 1.00 97.94 83 LEU A CA 1
ATOM 613 C C . LEU A 1 83 ? 4.997 2.108 0.008 1.00 97.94 83 LEU A C 1
ATOM 615 O O . LEU A 1 83 ? 5.916 1.912 -0.780 1.00 97.94 83 LEU A O 1
ATOM 619 N N . THR A 1 84 ? 4.727 1.273 1.016 1.00 97.69 84 THR A N 1
ATOM 620 C CA . THR A 1 84 ? 5.536 0.068 1.266 1.00 97.69 84 THR A CA 1
ATOM 621 C C . THR A 1 84 ? 5.554 -0.878 0.067 1.00 97.69 84 THR A C 1
ATOM 623 O O . THR A 1 84 ? 6.598 -1.461 -0.218 1.00 97.69 84 THR A O 1
ATOM 626 N N . VAL A 1 85 ? 4.453 -0.985 -0.685 1.00 98.00 85 VAL A N 1
ATOM 627 C CA . VAL A 1 85 ? 4.384 -1.845 -1.871 1.00 98.00 85 VAL A CA 1
ATOM 628 C C . VAL A 1 85 ? 5.288 -1.323 -2.982 1.00 98.00 85 VAL A C 1
ATOM 630 O O . VAL A 1 85 ? 6.255 -1.994 -3.342 1.00 98.00 85 VAL A O 1
ATOM 633 N N . TRP A 1 86 ? 5.023 -0.128 -3.517 1.00 97.38 86 TRP A N 1
ATOM 634 C CA . TRP A 1 86 ? 5.801 0.360 -4.660 1.00 97.38 86 TRP A CA 1
ATOM 635 C C . TRP A 1 86 ? 7.246 0.706 -4.289 1.00 97.38 86 TRP A C 1
ATOM 637 O O . TRP A 1 86 ? 8.129 0.547 -5.128 1.00 97.38 86 TRP A O 1
ATOM 647 N N . ALA A 1 87 ? 7.530 1.104 -3.043 1.00 97.38 87 ALA A N 1
ATOM 648 C CA . ALA A 1 87 ? 8.904 1.333 -2.597 1.00 97.38 87 ALA A CA 1
ATOM 649 C C . ALA A 1 87 ? 9.698 0.022 -2.525 1.00 97.38 87 ALA A C 1
ATOM 651 O O . ALA A 1 87 ? 10.859 -0.010 -2.929 1.00 97.38 87 ALA A O 1
ATOM 652 N N . THR A 1 88 ? 9.075 -1.074 -2.078 1.00 97.62 88 THR A N 1
ATOM 653 C CA . THR A 1 88 ? 9.725 -2.395 -2.076 1.00 97.62 88 THR A CA 1
ATOM 654 C C . THR A 1 88 ? 9.947 -2.907 -3.496 1.00 97.62 88 THR A C 1
ATOM 656 O O . THR A 1 88 ? 11.012 -3.452 -3.789 1.00 97.62 88 THR A O 1
ATOM 659 N N . LEU A 1 89 ? 8.984 -2.694 -4.401 1.00 95.88 89 LEU A N 1
ATOM 660 C CA . LEU A 1 89 ? 9.171 -2.988 -5.823 1.00 95.88 89 LEU A CA 1
ATOM 661 C C . LEU A 1 89 ? 10.346 -2.181 -6.390 1.00 95.88 89 LEU A C 1
ATOM 663 O O . LEU A 1 89 ? 11.262 -2.765 -6.955 1.00 95.88 89 LEU A O 1
ATOM 667 N N . TYR A 1 90 ? 10.388 -0.867 -6.174 1.00 95.00 90 TYR A N 1
ATOM 668 C CA . TYR A 1 90 ? 11.508 -0.032 -6.610 1.00 95.00 90 TYR A CA 1
ATOM 669 C C . TYR A 1 90 ? 12.857 -0.543 -6.084 1.00 95.00 90 TYR A C 1
ATOM 671 O O . TYR A 1 90 ? 13.769 -0.788 -6.870 1.00 95.00 90 TYR A O 1
ATOM 679 N N . ALA A 1 91 ? 12.963 -0.788 -4.775 1.00 94.50 91 ALA A N 1
ATOM 680 C CA . ALA A 1 91 ? 14.189 -1.283 -4.155 1.00 94.50 91 ALA A CA 1
ATOM 681 C C . ALA A 1 91 ? 14.632 -2.637 -4.735 1.00 94.50 91 ALA A C 1
ATOM 683 O O . ALA A 1 91 ? 15.815 -2.840 -4.998 1.00 94.50 91 ALA A O 1
ATOM 684 N N . THR A 1 92 ? 13.681 -3.543 -4.988 1.00 94.06 92 THR A N 1
ATOM 685 C CA . THR A 1 92 ? 13.957 -4.843 -5.617 1.00 94.06 92 THR A CA 1
ATOM 686 C C . THR A 1 92 ? 14.458 -4.656 -7.048 1.00 94.06 92 THR A C 1
ATOM 688 O O . THR A 1 92 ? 15.438 -5.274 -7.451 1.00 94.06 92 THR A O 1
ATOM 691 N N . ALA A 1 93 ? 13.832 -3.770 -7.819 1.00 91.31 93 ALA A N 1
ATOM 692 C CA . ALA A 1 93 ? 14.247 -3.513 -9.189 1.00 91.31 93 ALA A CA 1
ATOM 693 C C . ALA A 1 93 ? 15.664 -2.934 -9.253 1.00 91.31 93 ALA A C 1
ATOM 695 O O . ALA A 1 93 ? 16.484 -3.428 -10.021 1.00 91.31 93 ALA A O 1
ATOM 696 N N . VAL A 1 94 ? 15.986 -1.950 -8.411 1.00 89.88 94 VAL A N 1
ATOM 697 C CA . VAL A 1 94 ? 17.334 -1.362 -8.340 1.00 89.88 94 VAL A CA 1
ATOM 698 C C . VAL A 1 94 ? 18.373 -2.416 -7.946 1.00 89.88 94 VAL A C 1
ATOM 700 O O . VAL A 1 94 ? 19.436 -2.484 -8.559 1.00 89.88 94 VAL A O 1
ATOM 703 N N . ALA A 1 95 ? 18.053 -3.281 -6.978 1.00 90.94 95 ALA A N 1
ATOM 704 C CA . ALA A 1 95 ? 18.969 -4.314 -6.501 1.00 90.94 95 ALA A CA 1
ATOM 705 C C . ALA A 1 95 ? 19.305 -5.384 -7.558 1.00 90.94 95 ALA A C 1
ATOM 707 O O . ALA A 1 95 ? 20.428 -5.884 -7.568 1.00 90.94 95 ALA A O 1
ATOM 708 N N . PHE A 1 96 ? 18.358 -5.738 -8.437 1.00 88.00 96 PHE A N 1
ATOM 709 C CA . PHE A 1 96 ? 18.513 -6.868 -9.366 1.00 88.00 96 PHE A CA 1
ATOM 710 C C . PHE A 1 96 ? 18.650 -6.485 -10.847 1.00 88.00 96 PHE A C 1
ATOM 712 O O . PHE A 1 96 ? 19.176 -7.278 -11.623 1.00 88.00 96 PHE A O 1
ATOM 719 N N . SER A 1 97 ? 18.205 -5.296 -11.265 1.00 80.88 97 SER A N 1
ATOM 720 C CA . SER A 1 97 ? 18.266 -4.864 -12.675 1.00 80.88 97 SER A CA 1
ATOM 721 C C . SER A 1 97 ? 19.482 -3.991 -13.012 1.00 80.88 97 SER A C 1
ATOM 723 O O . SER A 1 97 ? 19.785 -3.788 -14.185 1.00 80.88 97 SER A O 1
ATOM 725 N N . GLY A 1 98 ? 20.188 -3.472 -12.001 1.00 70.44 98 GLY A N 1
ATOM 726 C CA . GLY A 1 98 ? 21.420 -2.693 -12.169 1.00 70.44 98 GLY A CA 1
ATOM 727 C C . GLY A 1 98 ? 21.252 -1.269 -12.727 1.00 70.44 98 GLY A C 1
ATOM 728 O O . GLY A 1 98 ? 22.249 -0.559 -12.821 1.00 70.44 98 GLY A O 1
ATOM 729 N N . SER A 1 99 ? 20.039 -0.826 -13.095 1.00 68.44 99 SER A N 1
ATOM 730 C CA . SER A 1 99 ? 19.739 0.563 -13.505 1.00 68.44 99 SER A CA 1
ATOM 731 C C . SER A 1 99 ? 18.236 0.882 -13.466 1.00 68.44 99 SER A C 1
ATOM 733 O O . SER A 1 99 ? 17.414 -0.020 -13.616 1.00 68.44 99 SER A O 1
ATOM 735 N N . ASP A 1 100 ? 17.873 2.166 -13.345 1.00 65.25 100 ASP A N 1
ATOM 736 C CA . ASP A 1 100 ? 16.469 2.620 -13.285 1.00 65.25 100 ASP A CA 1
ATOM 737 C C . ASP A 1 100 ? 15.670 2.292 -14.561 1.00 65.25 100 ASP A C 1
ATOM 739 O O . ASP A 1 100 ? 14.590 1.718 -14.472 1.00 65.25 100 ASP A O 1
ATOM 743 N N . ILE A 1 101 ? 16.248 2.506 -15.750 1.00 60.03 101 ILE A N 1
ATOM 744 C CA . ILE A 1 101 ? 15.598 2.216 -17.051 1.00 60.03 101 ILE A CA 1
ATOM 745 C C . ILE A 1 101 ? 15.288 0.718 -17.213 1.00 60.03 101 ILE A C 1
ATOM 747 O O . ILE A 1 101 ? 14.341 0.313 -17.892 1.00 60.03 101 ILE A O 1
ATOM 751 N N . SER A 1 102 ? 16.077 -0.136 -16.559 1.00 67.25 102 SER A N 1
ATOM 752 C CA . SER A 1 102 ? 15.872 -1.584 -16.579 1.00 67.25 102 SER A CA 1
ATOM 753 C C . SER A 1 102 ? 14.812 -2.041 -15.569 1.00 67.25 102 SER A C 1
ATOM 755 O O . SER A 1 102 ? 14.333 -3.171 -15.673 1.00 67.25 102 SER A O 1
ATOM 757 N N . ALA A 1 103 ? 14.389 -1.182 -14.635 1.00 72.25 103 ALA A N 1
ATOM 758 C CA . ALA A 1 103 ? 13.494 -1.533 -13.535 1.00 72.25 103 ALA A CA 1
ATOM 759 C C . ALA A 1 103 ? 12.067 -1.862 -13.998 1.00 72.25 103 ALA A C 1
ATOM 761 O O . ALA A 1 103 ? 11.480 -2.852 -13.557 1.00 72.25 103 ALA A O 1
ATOM 762 N N . VAL A 1 104 ? 11.501 -1.076 -14.922 1.00 83.81 104 VAL A N 1
ATOM 763 C CA . VAL A 1 104 ? 10.158 -1.348 -15.469 1.00 83.81 104 VAL A CA 1
ATOM 764 C C . VAL A 1 104 ? 10.167 -2.643 -16.282 1.00 83.81 104 VAL A C 1
ATOM 766 O O . VAL A 1 104 ? 9.279 -3.484 -16.139 1.00 83.81 104 VAL A O 1
ATOM 769 N N . MET A 1 105 ? 11.202 -2.841 -17.101 1.00 88.00 105 MET A N 1
ATOM 770 C CA . MET A 1 105 ? 11.345 -4.039 -17.931 1.00 88.00 105 MET A CA 1
ATOM 771 C C . MET A 1 105 ? 11.624 -5.297 -17.107 1.00 88.00 105 MET A C 1
ATOM 773 O O . MET A 1 105 ? 11.147 -6.372 -17.473 1.00 88.00 105 MET A O 1
ATOM 777 N N . TYR A 1 106 ? 12.319 -5.169 -15.975 1.00 88.69 106 TYR A N 1
ATOM 778 C CA . TYR A 1 106 ? 12.559 -6.261 -15.033 1.00 88.69 106 TYR A CA 1
ATOM 779 C C . TYR A 1 106 ? 11.247 -6.909 -14.574 1.00 88.69 106 TYR A C 1
ATOM 781 O O . TYR A 1 106 ? 11.140 -8.137 -14.548 1.00 88.69 106 TYR A O 1
ATOM 789 N N . PHE A 1 107 ? 10.220 -6.098 -14.308 1.00 93.56 107 PHE A N 1
ATOM 790 C CA . PHE A 1 107 ? 8.908 -6.568 -13.859 1.00 93.56 107 PHE A CA 1
ATOM 791 C C . PHE A 1 107 ? 7.982 -7.074 -14.960 1.00 93.56 107 PHE A C 1
ATOM 793 O O . PHE A 1 107 ? 6.911 -7.596 -14.652 1.00 93.56 107 PHE A O 1
ATOM 800 N N . LYS A 1 108 ? 8.388 -7.001 -16.231 1.00 93.00 108 LYS A N 1
ATOM 801 C CA . LYS A 1 108 ? 7.618 -7.606 -17.322 1.00 93.00 108 LYS A CA 1
ATOM 802 C C . LYS A 1 108 ? 7.499 -9.126 -17.161 1.00 93.00 108 LYS A C 1
ATOM 804 O O . LYS A 1 108 ? 6.481 -9.700 -17.538 1.00 93.00 108 LYS A O 1
ATOM 809 N N . ASN A 1 109 ? 8.522 -9.769 -16.599 1.00 93.00 109 ASN A N 1
ATOM 810 C CA . ASN A 1 109 ? 8.530 -11.209 -16.364 1.00 93.00 109 ASN A CA 1
ATOM 811 C C . ASN A 1 109 ? 7.912 -11.527 -14.998 1.00 93.00 109 ASN A C 1
ATOM 813 O O . ASN A 1 109 ? 8.358 -11.015 -13.969 1.00 93.00 109 ASN A O 1
ATOM 817 N N . VAL A 1 110 ? 6.915 -12.416 -14.978 1.00 95.31 110 VAL A N 1
ATOM 818 C CA . VAL A 1 110 ? 6.216 -12.800 -13.738 1.00 95.31 110 VAL A CA 1
ATOM 819 C C . VAL A 1 110 ? 7.155 -13.444 -12.714 1.00 95.31 110 VAL A C 1
ATOM 821 O O . VAL A 1 110 ? 6.967 -13.262 -11.517 1.00 95.31 110 VAL A O 1
ATOM 824 N N . GLU A 1 111 ? 8.203 -14.127 -13.177 1.00 95.06 111 GLU A N 1
ATOM 825 C CA . GLU A 1 111 ? 9.228 -14.767 -12.341 1.00 95.06 111 GLU A CA 1
ATOM 826 C C . GLU A 1 111 ? 10.023 -13.758 -11.505 1.00 95.06 111 GLU A C 1
ATOM 828 O O . GLU A 1 111 ? 10.409 -14.058 -10.382 1.00 95.06 111 GLU A O 1
ATOM 833 N N . ASN A 1 112 ? 10.200 -12.541 -12.019 1.00 94.44 112 ASN A N 1
ATOM 834 C CA . ASN A 1 112 ? 10.843 -11.441 -11.302 1.00 94.44 112 ASN A CA 1
ATOM 835 C C . ASN A 1 112 ? 9.837 -10.673 -10.440 1.00 94.44 112 ASN A C 1
ATOM 837 O O . ASN A 1 112 ? 10.157 -10.194 -9.350 1.00 94.44 112 ASN A O 1
ATOM 841 N N . TYR A 1 113 ? 8.607 -10.535 -10.941 1.00 95.56 113 TYR A N 1
ATOM 842 C CA . TYR A 1 113 ? 7.572 -9.739 -10.298 1.00 95.56 113 TYR A CA 1
ATOM 843 C C . TYR A 1 113 ? 6.962 -10.430 -9.076 1.00 95.56 113 TYR A C 1
ATOM 845 O O . TYR A 1 113 ? 6.8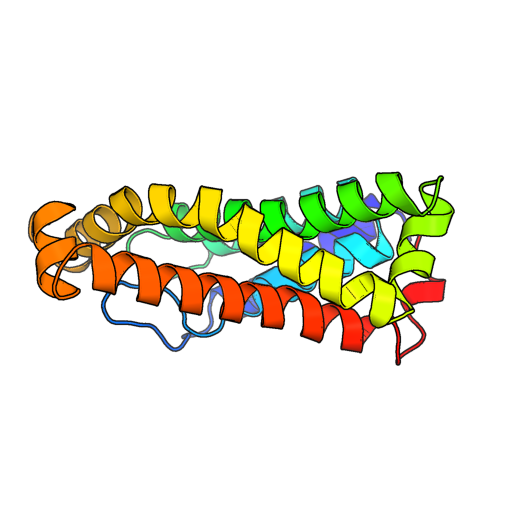37 -9.811 -8.023 1.00 95.56 113 TYR A O 1
ATOM 853 N N . ALA A 1 114 ? 6.622 -11.716 -9.174 1.00 97.38 114 ALA A N 1
ATOM 854 C CA . ALA A 1 114 ? 5.949 -12.438 -8.098 1.00 97.38 114 ALA A CA 1
ATOM 855 C C . ALA A 1 114 ? 6.773 -12.490 -6.791 1.00 97.38 114 ALA A C 1
ATOM 857 O O . ALA A 1 114 ? 6.206 -12.174 -5.740 1.00 97.38 114 ALA A O 1
ATOM 858 N N . PRO A 1 115 ? 8.093 -12.778 -6.804 1.00 97.25 115 PRO A N 1
ATOM 859 C CA . PRO A 1 115 ? 8.913 -12.702 -5.594 1.00 97.25 115 PRO A CA 1
ATOM 860 C C . PRO A 1 115 ? 8.997 -11.284 -5.014 1.00 97.25 115 PRO A C 1
ATOM 862 O O . PRO A 1 115 ? 8.950 -11.118 -3.796 1.00 97.25 115 PRO A O 1
ATOM 865 N N . ALA A 1 116 ? 9.062 -10.253 -5.865 1.00 97.00 116 ALA A N 1
ATOM 866 C CA . ALA A 1 116 ? 9.086 -8.858 -5.422 1.00 97.00 116 ALA A CA 1
ATOM 867 C C . ALA A 1 116 ? 7.770 -8.450 -4.734 1.00 97.00 116 ALA A C 1
ATOM 869 O O . ALA A 1 116 ? 7.785 -7.766 -3.711 1.00 97.00 116 ALA A O 1
ATOM 870 N N . VAL A 1 117 ? 6.628 -8.913 -5.253 1.00 98.19 117 VAL A N 1
ATOM 871 C CA . VAL A 1 117 ? 5.303 -8.710 -4.642 1.00 98.19 117 VAL A CA 1
ATOM 872 C C . VAL A 1 117 ? 5.184 -9.453 -3.313 1.00 98.19 117 VAL A C 1
ATOM 874 O O . VAL A 1 117 ? 4.639 -8.908 -2.354 1.00 98.19 117 VAL A O 1
ATOM 877 N N . LEU A 1 118 ? 5.723 -10.672 -3.223 1.00 98.31 118 LEU A N 1
ATOM 878 C CA . LEU A 1 118 ? 5.760 -11.421 -1.969 1.00 98.31 118 LEU A CA 1
ATOM 879 C C . LEU A 1 118 ? 6.593 -10.690 -0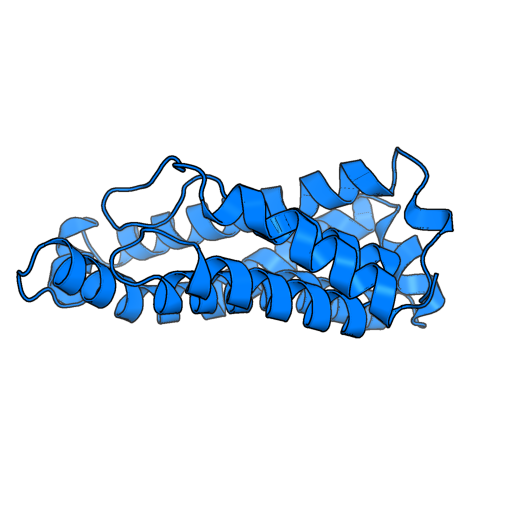.906 1.00 98.31 118 LEU A C 1
ATOM 881 O O . LEU A 1 118 ? 6.148 -10.538 0.231 1.00 98.31 118 LEU A O 1
ATOM 885 N N . LEU A 1 119 ? 7.765 -10.174 -1.286 1.00 98.31 119 LEU A N 1
ATOM 886 C CA . LEU A 1 119 ? 8.593 -9.355 -0.404 1.00 98.31 119 LEU A CA 1
ATOM 887 C C . LEU A 1 119 ? 7.856 -8.079 0.031 1.00 98.31 119 LEU A C 1
ATOM 889 O O . LEU A 1 119 ? 7.836 -7.758 1.219 1.00 98.31 119 LEU A O 1
ATOM 893 N N . ALA A 1 120 ? 7.190 -7.394 -0.901 1.00 98.31 120 ALA A N 1
ATOM 894 C CA . ALA A 1 120 ? 6.367 -6.223 -0.610 1.00 98.31 120 ALA A CA 1
ATOM 895 C C . ALA A 1 120 ? 5.243 -6.533 0.392 1.00 98.31 120 ALA A C 1
ATOM 897 O O . ALA A 1 120 ? 4.998 -5.737 1.298 1.00 98.31 120 ALA A O 1
ATOM 898 N N . ALA A 1 121 ? 4.600 -7.700 0.288 1.00 98.50 121 ALA A N 1
ATOM 899 C CA . ALA A 1 121 ? 3.571 -8.129 1.233 1.00 98.50 121 ALA A CA 1
ATOM 900 C C . ALA A 1 121 ? 4.144 -8.346 2.642 1.00 98.50 121 ALA A C 1
ATOM 902 O O . ALA A 1 121 ? 3.534 -7.921 3.626 1.00 98.50 121 ALA A O 1
ATOM 903 N N . CYS A 1 122 ? 5.337 -8.941 2.750 1.00 98.56 122 CYS A N 1
ATOM 904 C CA . CYS A 1 122 ? 6.047 -9.090 4.022 1.00 98.56 122 CYS A CA 1
ATOM 905 C C . CYS A 1 122 ? 6.390 -7.728 4.644 1.00 98.56 122 CYS A C 1
ATOM 907 O O . CYS A 1 122 ? 6.074 -7.494 5.811 1.00 98.56 122 CYS A O 1
ATOM 909 N N . VAL A 1 123 ? 6.973 -6.809 3.865 1.00 98.50 123 VAL A N 1
ATOM 910 C CA . VAL A 1 123 ? 7.311 -5.450 4.329 1.00 98.50 123 VAL A CA 1
ATOM 911 C C . VAL A 1 123 ? 6.055 -4.702 4.770 1.00 98.50 123 VAL A C 1
ATOM 913 O O . VAL A 1 123 ? 6.033 -4.111 5.850 1.00 98.50 123 VAL A O 1
ATOM 916 N N . ARG A 1 124 ? 4.972 -4.787 3.992 1.00 98.12 124 ARG A N 1
ATOM 917 C CA . ARG A 1 124 ? 3.684 -4.195 4.358 1.00 98.12 124 ARG A CA 1
ATOM 918 C C . ARG A 1 124 ? 3.158 -4.764 5.670 1.00 98.12 124 ARG A C 1
ATOM 920 O O . ARG A 1 124 ? 2.726 -3.990 6.512 1.00 98.12 124 ARG A O 1
ATOM 927 N N . CYS A 1 125 ? 3.228 -6.078 5.891 1.00 98.38 125 CYS A N 1
ATOM 928 C CA . CYS A 1 125 ? 2.807 -6.684 7.159 1.00 98.38 125 CYS A CA 1
ATOM 929 C C . CYS A 1 125 ? 3.600 -6.139 8.355 1.00 98.38 125 CYS A C 1
ATOM 931 O O . CYS A 1 125 ? 3.004 -5.844 9.390 1.00 98.38 125 CYS A O 1
ATOM 933 N N . LEU A 1 126 ? 4.917 -5.961 8.213 1.00 98.25 126 LEU A N 1
ATOM 934 C CA . LEU A 1 126 ? 5.764 -5.410 9.278 1.00 98.25 126 LEU A CA 1
ATOM 935 C C . LEU A 1 126 ? 5.366 -3.980 9.673 1.00 98.25 126 LEU A C 1
ATOM 937 O O . LEU A 1 126 ? 5.529 -3.607 10.831 1.00 98.25 126 LEU A O 1
ATOM 941 N N . VAL A 1 127 ? 4.826 -3.197 8.737 1.00 98.00 127 VAL A N 1
ATOM 942 C CA . VAL A 1 127 ? 4.426 -1.800 8.967 1.00 98.00 127 VAL A CA 1
ATOM 943 C C . VAL A 1 127 ? 2.954 -1.681 9.376 1.00 98.00 127 VAL A C 1
ATOM 945 O O . VAL A 1 127 ? 2.623 -1.025 10.364 1.00 98.00 127 VAL A O 1
ATOM 948 N N . GLU A 1 128 ? 2.055 -2.337 8.645 1.00 97.25 128 GLU A N 1
ATOM 949 C CA . GLU A 1 128 ? 0.606 -2.201 8.810 1.00 97.25 128 GLU A CA 1
ATOM 950 C C . GLU A 1 128 ? 0.072 -2.936 10.037 1.00 97.25 128 GLU A C 1
ATOM 952 O O . GLU A 1 128 ? -0.870 -2.454 10.658 1.00 97.25 128 GLU A O 1
ATOM 957 N N . ILE A 1 129 ? 0.650 -4.075 10.438 1.00 97.62 129 ILE A N 1
ATOM 958 C CA . ILE A 1 129 ? 0.150 -4.814 11.610 1.00 97.62 129 ILE A CA 1
ATOM 959 C C . ILE A 1 129 ? 0.323 -3.989 12.900 1.00 97.62 129 ILE A C 1
ATOM 961 O O . ILE A 1 129 ? -0.665 -3.846 13.636 1.00 97.62 129 ILE A O 1
ATOM 965 N N . PRO A 1 130 ? 1.505 -3.393 13.180 1.00 97.19 130 PRO A N 1
ATOM 966 C CA . PRO A 1 130 ? 1.659 -2.459 14.294 1.00 97.19 130 PRO A CA 1
ATOM 967 C C . PRO A 1 13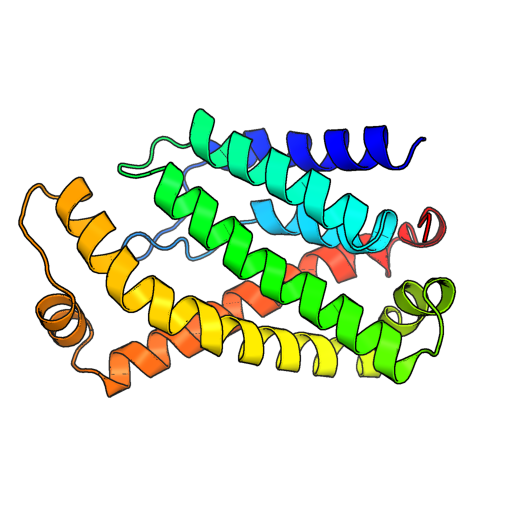0 ? 0.797 -1.203 14.150 1.00 97.19 130 PRO A C 1
ATOM 969 O O . PRO A 1 130 ? 0.212 -0.756 15.134 1.00 97.19 130 PRO A O 1
ATOM 972 N N . ALA A 1 131 ? 0.663 -0.642 12.944 1.00 96.88 131 ALA A N 1
ATOM 973 C CA . ALA A 1 131 ? -0.175 0.539 12.731 1.00 96.88 131 ALA A CA 1
ATOM 974 C C . ALA A 1 131 ? -1.656 0.246 13.040 1.00 96.88 131 ALA A C 1
ATOM 976 O O . ALA A 1 131 ? -2.313 0.991 13.772 1.00 96.88 131 ALA A O 1
ATOM 977 N N . CYS A 1 132 ? -2.167 -0.891 12.563 1.00 96.69 132 CYS A N 1
ATOM 978 C CA . CYS A 1 132 ? -3.532 -1.361 12.787 1.00 96.69 132 CYS A CA 1
ATOM 979 C C . CYS A 1 132 ? -3.835 -1.646 14.264 1.00 96.69 132 CYS A C 1
ATOM 981 O O . CYS A 1 132 ? -4.968 -1.420 14.696 1.00 96.69 132 CYS A O 1
ATOM 983 N N . TYR A 1 133 ? -2.834 -2.049 15.056 1.00 96.75 133 TYR A N 1
ATOM 984 C CA . TYR A 1 133 ? -2.991 -2.288 16.494 1.00 96.75 133 TYR A CA 1
ATOM 985 C C . TYR A 1 133 ? -3.492 -1.039 17.239 1.00 96.75 133 TYR A C 1
ATOM 987 O O . TYR A 1 133 ? -4.288 -1.144 18.177 1.00 96.75 133 TYR A O 1
ATOM 995 N N . TYR A 1 134 ? -3.073 0.147 16.792 1.00 96.25 134 TYR A N 1
ATOM 996 C CA . TYR A 1 134 ? -3.512 1.434 17.337 1.00 96.25 134 TYR A CA 1
ATOM 997 C C . TYR A 1 134 ? -4.663 2.054 16.538 1.00 96.25 134 TYR A C 1
ATOM 999 O O . TYR A 1 134 ? -5.574 2.653 17.110 1.00 96.25 134 TYR A O 1
ATOM 1007 N N . ALA A 1 135 ? -4.657 1.895 15.215 1.00 96.31 135 ALA A N 1
ATOM 1008 C CA . ALA A 1 135 ? -5.629 2.538 14.343 1.00 96.31 135 ALA A CA 1
ATOM 1009 C C . ALA A 1 135 ? -7.047 1.969 14.490 1.00 96.31 135 ALA A C 1
ATOM 1011 O O . ALA A 1 135 ? -8.015 2.727 14.515 1.00 96.31 135 ALA A O 1
ATOM 1012 N N . ILE A 1 136 ? -7.187 0.649 14.627 1.00 96.44 136 ILE A N 1
ATOM 1013 C CA . ILE A 1 136 ? -8.492 -0.012 14.748 1.00 96.44 136 ILE A CA 1
ATOM 1014 C C . ILE A 1 136 ? -9.280 0.450 15.987 1.00 96.44 136 ILE A C 1
ATOM 1016 O O . ILE A 1 136 ? -10.431 0.870 15.827 1.00 96.44 136 ILE A O 1
ATOM 1020 N N . PRO A 1 137 ? -8.727 0.412 17.217 1.00 96.31 137 PRO A N 1
ATOM 1021 C CA . PRO A 1 137 ? -9.459 0.888 18.390 1.00 96.31 137 PRO A CA 1
ATOM 1022 C C . PRO A 1 137 ? -9.769 2.387 18.314 1.00 96.31 137 PRO A C 1
ATOM 1024 O O . PRO A 1 137 ? -10.842 2.804 18.756 1.00 96.31 137 PRO A O 1
ATOM 1027 N N . TYR A 1 138 ? -8.893 3.193 17.702 1.00 96.06 138 TYR A N 1
ATOM 1028 C CA . TYR A 1 138 ? -9.169 4.609 17.452 1.00 96.06 138 TYR A CA 1
ATOM 1029 C C . TYR A 1 138 ? -10.368 4.797 16.510 1.00 96.06 138 TYR A C 1
ATOM 1031 O O . TYR A 1 138 ? -11.312 5.515 16.848 1.00 96.06 138 TYR A O 1
ATOM 1039 N N . PHE A 1 139 ? -10.372 4.105 15.365 1.00 95.12 139 PHE A N 1
ATOM 1040 C CA . PHE A 1 139 ? -11.470 4.130 14.396 1.00 95.12 139 PHE A CA 1
ATOM 1041 C C . PHE A 1 139 ? -12.799 3.724 15.042 1.00 95.12 139 PHE A C 1
ATOM 1043 O O . PHE A 1 139 ? -13.803 4.427 14.905 1.00 95.12 139 PHE A O 1
ATOM 1050 N N . LEU A 1 140 ? -12.816 2.617 15.787 1.00 94.69 140 LEU A N 1
ATOM 1051 C CA . LEU A 1 140 ? -14.032 2.114 16.428 1.00 94.69 140 LEU A CA 1
ATOM 1052 C C . LEU A 1 140 ? -14.530 3.033 17.540 1.00 94.69 140 LEU A C 1
ATOM 1054 O O . LEU A 1 140 ? -15.740 3.245 17.646 1.00 94.69 140 LEU A O 1
ATOM 1058 N N . SER A 1 141 ? -13.620 3.640 18.305 1.00 94.81 141 SER A N 1
ATOM 1059 C CA . SER A 1 141 ? -13.993 4.623 19.324 1.00 94.81 141 SER A CA 1
ATOM 1060 C C . SER A 1 141 ? -14.692 5.835 18.718 1.00 94.81 141 SER A C 1
ATOM 1062 O O . SER A 1 141 ? -15.685 6.317 19.258 1.00 94.81 141 SER A O 1
ATOM 1064 N N . ARG A 1 142 ? -14.215 6.305 17.560 1.00 94.00 142 ARG A N 1
ATOM 1065 C CA . ARG A 1 142 ? -14.840 7.416 16.831 1.00 94.00 142 ARG A CA 1
ATOM 1066 C C . ARG A 1 142 ? -16.145 7.027 16.148 1.00 94.00 142 ARG A C 1
ATOM 1068 O O . ARG A 1 142 ? -17.060 7.839 16.105 1.00 94.00 142 ARG A O 1
ATOM 1075 N N . SER A 1 143 ? -16.239 5.799 15.649 1.00 91.75 143 SER A N 1
ATOM 1076 C CA . SER A 1 143 ? -17.412 5.318 14.911 1.00 91.75 143 SER A CA 1
ATOM 1077 C C . SER A 1 143 ? -18.598 4.982 15.817 1.00 91.75 143 SER A C 1
ATOM 1079 O O . SER A 1 143 ? -19.742 5.160 15.416 1.00 91.75 143 SER A O 1
ATOM 1081 N N . THR A 1 144 ? -18.337 4.476 17.026 1.00 91.69 144 THR A N 1
ATOM 1082 C CA . THR A 1 144 ? -19.381 3.998 17.955 1.00 91.69 144 THR A CA 1
ATOM 1083 C C . THR A 1 144 ? -19.634 4.937 19.133 1.00 91.69 144 THR A C 1
ATOM 1085 O O . THR A 1 144 ? -20.621 4.772 19.840 1.00 91.69 144 THR A O 1
ATOM 1088 N N . GLY A 1 145 ? -18.731 5.889 19.389 1.00 91.56 145 GLY A N 1
ATOM 1089 C CA . GLY A 1 145 ? -18.752 6.734 20.587 1.00 91.56 145 GLY A CA 1
ATOM 1090 C C . GLY A 1 145 ? -18.285 6.028 21.869 1.00 91.56 145 GLY A C 1
ATOM 1091 O O . GLY A 1 145 ? -18.109 6.686 22.893 1.00 91.56 145 GLY A O 1
ATOM 1092 N N . ALA A 1 146 ? -18.037 4.714 21.835 1.00 92.19 146 ALA A N 1
ATOM 1093 C CA . ALA A 1 146 ? -17.576 3.943 22.984 1.00 92.19 146 ALA A CA 1
ATOM 1094 C C . ALA A 1 146 ? -16.043 3.880 23.034 1.00 92.19 146 ALA A C 1
ATOM 1096 O O . ALA A 1 146 ? -15.395 3.508 22.056 1.00 92.19 146 ALA A O 1
ATOM 1097 N N . LYS A 1 147 ? -15.443 4.182 24.194 1.00 93.94 147 LYS A N 1
ATOM 1098 C CA . LYS A 1 147 ? -13.989 4.045 24.380 1.00 93.94 147 LYS A CA 1
ATOM 1099 C C . LYS A 1 147 ? -13.570 2.589 24.160 1.00 93.94 147 LYS A C 1
ATOM 1101 O O . LYS A 1 147 ? -13.948 1.708 24.925 1.00 93.94 147 LYS A O 1
ATOM 1106 N N . THR A 1 148 ? -12.772 2.361 23.123 1.00 94.00 148 THR A N 1
ATOM 1107 C CA . THR A 1 148 ? -12.239 1.052 22.739 1.00 94.00 148 THR A CA 1
ATOM 1108 C C . THR A 1 148 ? -10.715 1.102 22.811 1.00 94.00 148 THR A C 1
ATOM 1110 O O . THR A 1 148 ? -10.107 2.043 22.306 1.00 94.00 148 THR A O 1
ATOM 1113 N N . ASN A 1 149 ? -10.084 0.100 23.424 1.00 95.50 149 ASN A N 1
ATOM 1114 C CA . ASN A 1 149 ? -8.624 -0.031 23.473 1.00 95.50 149 ASN A CA 1
ATOM 1115 C C . ASN A 1 149 ? -8.147 -1.265 22.683 1.00 95.50 149 ASN A C 1
ATOM 1117 O O . ASN A 1 149 ? -8.951 -2.112 22.288 1.00 95.50 149 ASN A O 1
ATOM 1121 N N . SER A 1 150 ? -6.839 -1.370 22.436 1.00 95.50 150 SER A N 1
ATOM 1122 C CA . SER A 1 150 ? -6.265 -2.456 21.629 1.00 95.50 150 SER A CA 1
ATOM 1123 C C . SER A 1 150 ? -6.467 -3.844 22.244 1.00 95.50 150 SER A C 1
ATOM 1125 O O . SER A 1 150 ? -6.693 -4.794 21.503 1.00 95.50 150 SER A O 1
ATOM 1127 N N . LEU A 1 151 ? -6.456 -3.975 23.576 1.00 94.62 151 LEU A N 1
ATOM 1128 C CA . LEU A 1 151 ? -6.656 -5.264 24.254 1.00 94.62 151 LEU A CA 1
ATOM 1129 C C . LEU A 1 151 ? -8.077 -5.796 24.047 1.00 94.62 151 LEU A C 1
ATOM 1131 O O . LEU A 1 151 ? -8.250 -6.953 23.674 1.00 94.62 151 LEU A O 1
ATOM 1135 N N . MET A 1 152 ? -9.082 -4.929 24.185 1.00 95.50 152 MET A N 1
ATOM 1136 C CA . MET A 1 152 ? -10.473 -5.269 23.872 1.00 95.50 152 MET A CA 1
ATOM 1137 C C . MET A 1 152 ? -10.625 -5.692 22.410 1.00 95.50 152 MET A C 1
ATOM 1139 O O . MET A 1 152 ? -11.402 -6.588 22.090 1.00 95.50 152 MET A O 1
ATOM 1143 N N . MET A 1 153 ? -9.884 -5.051 21.500 1.00 95.31 153 MET A N 1
ATOM 1144 C CA . MET A 1 153 ? -9.908 -5.443 20.094 1.00 95.31 153 MET A CA 1
ATOM 1145 C C . MET A 1 153 ? -9.281 -6.808 19.873 1.00 95.31 153 MET A C 1
ATOM 1147 O O . MET A 1 153 ? -9.895 -7.634 19.206 1.00 95.31 153 MET A O 1
ATOM 1151 N N . ILE A 1 154 ? -8.118 -7.076 20.463 1.00 96.56 154 ILE A N 1
ATOM 1152 C CA . ILE A 1 154 ? -7.488 -8.397 20.411 1.00 96.56 154 ILE A CA 1
ATOM 1153 C C . ILE A 1 154 ? -8.455 -9.478 20.902 1.00 96.56 154 ILE A C 1
ATOM 1155 O O . ILE A 1 154 ? -8.595 -10.510 20.247 1.00 96.56 154 ILE A O 1
ATOM 1159 N N . GLU A 1 155 ? -9.155 -9.236 22.009 1.00 96.12 155 GLU A N 1
ATOM 1160 C CA . GLU A 1 155 ? -10.163 -10.158 22.535 1.00 96.12 155 GLU A CA 1
ATOM 1161 C C . GLU A 1 155 ? -11.299 -10.392 21.528 1.00 96.12 155 GLU A C 1
ATOM 1163 O O . GLU A 1 155 ? -11.636 -11.540 21.242 1.00 96.12 155 GLU A O 1
ATOM 1168 N N . LYS A 1 156 ? -11.813 -9.332 20.885 1.00 95.25 156 LYS A N 1
ATOM 1169 C CA . LYS A 1 156 ? -12.823 -9.446 19.814 1.00 95.25 156 LYS A CA 1
ATOM 1170 C C . LYS A 1 156 ? -12.339 -10.222 18.587 1.00 95.25 156 LYS A C 1
ATOM 1172 O O . LYS A 1 156 ? -13.145 -10.879 17.936 1.00 95.25 156 LYS A O 1
ATOM 1177 N N . PHE A 1 157 ? -11.048 -10.169 18.265 1.00 96.12 157 PHE A N 1
ATOM 1178 C CA . PHE A 1 157 ? -10.446 -11.007 17.220 1.00 96.12 157 PHE A CA 1
ATOM 1179 C C . PHE A 1 157 ? -10.230 -12.467 17.671 1.00 96.12 157 PHE A C 1
ATOM 1181 O O . PHE A 1 157 ? -9.867 -13.317 16.858 1.00 96.12 157 PHE A O 1
ATOM 1188 N N . GLY A 1 158 ? -10.482 -12.786 18.945 1.00 96.94 158 GLY A N 1
ATOM 1189 C CA . GLY A 1 158 ? -10.283 -14.110 19.530 1.00 96.94 158 GLY A CA 1
ATOM 1190 C C . GLY A 1 158 ? -8.843 -14.371 19.979 1.00 96.94 158 GLY A C 1
ATOM 1191 O O . GLY A 1 158 ? -8.394 -15.516 19.949 1.00 96.94 158 GLY A O 1
ATOM 1192 N N . GLY A 1 159 ? -8.111 -13.321 20.359 1.00 97.12 159 GLY A N 1
ATOM 1193 C CA . GLY A 1 159 ? -6.744 -13.387 20.873 1.00 97.12 159 GLY A CA 1
ATOM 1194 C C . GLY A 1 159 ? -5.674 -12.924 19.878 1.00 97.12 159 GLY A C 1
ATOM 1195 O O . GLY A 1 159 ? -5.912 -12.789 18.676 1.00 97.12 159 GLY A O 1
ATOM 1196 N N . MET A 1 160 ? -4.460 -12.686 20.394 1.00 96.69 160 MET A N 1
ATOM 1197 C CA . MET A 1 160 ? -3.355 -12.075 19.635 1.00 96.69 160 MET A CA 1
ATOM 1198 C C . MET A 1 160 ? -2.963 -12.901 18.406 1.00 96.69 160 MET A C 1
ATOM 1200 O O . MET A 1 160 ? -2.736 -12.358 17.330 1.00 96.69 160 MET A O 1
ATOM 1204 N N . TYR A 1 161 ? -2.943 -14.227 18.545 1.00 97.56 161 TYR A N 1
ATOM 1205 C CA . TYR A 1 161 ? -2.601 -15.134 17.452 1.00 97.56 161 TYR A CA 1
ATOM 1206 C C . TYR A 1 161 ? -3.569 -15.009 16.264 1.00 97.56 161 TYR A C 1
ATOM 1208 O O . TYR A 1 161 ? -3.138 -14.858 15.121 1.00 97.56 161 TYR A O 1
ATOM 1216 N N . ARG A 1 162 ? -4.884 -14.990 16.531 1.00 97.38 162 ARG A N 1
ATOM 1217 C CA . ARG A 1 162 ? -5.909 -14.822 15.489 1.00 97.38 162 ARG A CA 1
ATOM 1218 C C . ARG A 1 162 ? -5.851 -13.436 14.856 1.00 97.38 162 ARG A C 1
ATOM 1220 O O . ARG A 1 162 ? -5.949 -13.336 13.637 1.00 97.38 162 ARG A O 1
ATOM 1227 N N . TYR A 1 163 ? -5.639 -12.393 15.662 1.00 97.25 163 TYR A N 1
ATOM 1228 C CA . TYR A 1 163 ? -5.427 -11.033 15.164 1.00 97.25 163 TYR A CA 1
ATOM 1229 C C . TYR A 1 163 ? -4.280 -10.985 14.145 1.00 97.25 163 TYR A C 1
ATOM 1231 O O . TYR A 1 163 ? -4.480 -10.507 13.030 1.00 97.25 163 TYR A O 1
ATOM 1239 N N . ILE A 1 164 ? -3.109 -11.535 14.489 1.00 97.75 164 ILE A N 1
ATOM 1240 C CA . ILE A 1 164 ? -1.942 -11.541 13.596 1.00 97.75 164 ILE A CA 1
ATOM 1241 C C . ILE A 1 164 ? -2.265 -12.275 12.291 1.00 97.75 164 ILE A C 1
ATOM 1243 O O . ILE A 1 164 ? -2.032 -11.717 11.224 1.00 97.75 164 ILE A O 1
ATOM 1247 N N . ILE A 1 165 ? -2.842 -13.481 12.351 1.00 98.19 165 ILE A N 1
ATOM 1248 C CA . ILE A 1 165 ? -3.175 -14.256 11.142 1.00 98.19 165 ILE A CA 1
ATOM 1249 C C . ILE A 1 165 ? -4.124 -13.484 10.227 1.00 98.19 165 ILE A C 1
ATOM 1251 O O . ILE A 1 165 ? -3.881 -13.400 9.024 1.00 98.19 165 ILE A O 1
ATOM 1255 N N . ILE A 1 166 ? -5.188 -12.902 10.787 1.00 97.44 166 ILE A N 1
ATOM 1256 C CA . ILE A 1 166 ? -6.171 -12.133 10.015 1.00 97.44 166 ILE A CA 1
ATOM 1257 C C . ILE A 1 166 ? -5.500 -10.928 9.353 1.00 97.44 166 ILE A C 1
ATOM 1259 O O . ILE A 1 166 ? -5.731 -10.670 8.172 1.00 97.44 166 ILE A O 1
ATOM 1263 N N . MET A 1 167 ? -4.645 -10.206 10.082 1.00 97.38 167 MET A N 1
ATOM 1264 C CA . MET A 1 167 ? -3.967 -9.031 9.538 1.00 97.38 167 MET A CA 1
ATOM 1265 C C . MET A 1 167 ? -2.911 -9.389 8.492 1.00 97.38 167 MET A C 1
ATOM 1267 O O . MET A 1 167 ? -2.789 -8.667 7.504 1.00 97.38 167 MET A O 1
ATOM 1271 N N . VAL A 1 168 ? -2.191 -10.502 8.659 1.00 98.38 168 VAL A N 1
ATOM 1272 C CA . VAL A 1 168 ? -1.281 -11.032 7.633 1.00 98.38 168 VAL A CA 1
ATOM 1273 C C . VAL A 1 168 ? -2.076 -11.379 6.377 1.00 98.38 168 VAL A C 1
ATOM 1275 O O . VAL A 1 168 ? -1.776 -10.858 5.307 1.00 98.38 168 VAL A O 1
ATOM 1278 N N . ALA A 1 169 ? -3.137 -12.181 6.502 1.00 97.94 169 ALA A N 1
ATOM 1279 C CA . ALA A 1 169 ? -3.960 -12.589 5.366 1.00 97.94 169 ALA A CA 1
ATOM 1280 C C . ALA A 1 169 ? -4.540 -11.381 4.613 1.00 97.94 169 ALA A C 1
ATOM 1282 O O . ALA A 1 169 ? -4.472 -11.324 3.385 1.00 97.94 169 ALA A O 1
ATOM 1283 N N . LEU A 1 170 ? -5.050 -10.380 5.340 1.00 96.50 170 LEU A N 1
ATOM 1284 C CA . LEU A 1 170 ? -5.593 -9.169 4.734 1.00 96.50 170 LEU A CA 1
ATOM 1285 C C . LEU A 1 170 ? -4.519 -8.342 4.015 1.00 96.50 170 LEU A C 1
ATOM 1287 O O . LEU A 1 170 ? -4.755 -7.881 2.901 1.00 96.50 170 LEU A O 1
ATOM 1291 N N . ASN A 1 171 ? -3.344 -8.146 4.616 1.00 97.56 171 ASN A N 1
ATOM 1292 C CA . ASN A 1 171 ? -2.276 -7.366 3.986 1.00 97.56 171 ASN A CA 1
ATOM 1293 C C . ASN A 1 171 ? -1.676 -8.076 2.768 1.00 97.56 171 ASN A C 1
ATOM 1295 O O . ASN A 1 171 ? -1.353 -7.411 1.782 1.00 97.56 171 ASN A O 1
ATOM 1299 N N . PHE A 1 172 ? -1.591 -9.407 2.791 1.00 98.12 172 PHE A N 1
ATOM 1300 C CA . PHE A 1 172 ? -1.230 -10.202 1.618 1.00 98.12 172 PHE A CA 1
ATOM 1301 C C . PHE A 1 172 ? -2.270 -10.061 0.510 1.00 98.12 172 PHE A C 1
ATOM 1303 O O . PHE A 1 172 ? -1.908 -9.774 -0.628 1.00 98.12 172 PHE A O 1
ATOM 1310 N N . TRP A 1 173 ? -3.556 -10.187 0.843 1.00 97.06 173 TRP A N 1
ATOM 1311 C CA . TRP A 1 173 ? -4.651 -10.018 -0.110 1.00 97.06 173 TRP A CA 1
ATOM 1312 C C . TRP A 1 173 ? -4.646 -8.631 -0.763 1.00 97.06 173 TRP A C 1
ATOM 1314 O O . TRP A 1 173 ? -4.690 -8.515 -1.987 1.00 97.06 173 TRP A O 1
ATOM 1324 N N . LEU A 1 174 ? -4.534 -7.573 0.041 1.00 96.69 174 LEU A N 1
ATOM 1325 C CA . LEU A 1 174 ? -4.491 -6.203 -0.466 1.00 96.69 174 LEU A CA 1
ATOM 1326 C C . LEU A 1 174 ? -3.245 -5.958 -1.321 1.00 96.69 174 LEU A C 1
ATOM 1328 O O . LEU A 1 174 ? -3.362 -5.369 -2.387 1.00 96.69 174 LEU A O 1
ATOM 1332 N N . THR A 1 175 ? -2.075 -6.450 -0.905 1.00 98.19 175 THR A N 1
ATOM 1333 C CA . THR A 1 175 ? -0.840 -6.316 -1.698 1.00 98.19 175 THR A CA 1
ATOM 1334 C C . THR A 1 175 ? -0.933 -7.062 -3.018 1.00 98.19 175 THR A C 1
ATOM 1336 O O . THR A 1 175 ? -0.535 -6.530 -4.048 1.00 98.19 175 THR A O 1
ATOM 1339 N N . PHE A 1 176 ? -1.494 -8.271 -3.004 1.00 97.62 176 PHE A N 1
ATOM 1340 C CA . PHE A 1 176 ? -1.710 -9.057 -4.209 1.00 97.62 176 PHE A CA 1
ATOM 1341 C C . PHE A 1 176 ? -2.570 -8.295 -5.218 1.00 97.62 176 PHE A C 1
ATOM 1343 O O . PHE A 1 176 ? -2.187 -8.191 -6.378 1.00 97.62 176 PHE A O 1
ATOM 1350 N N . LEU A 1 177 ? -3.683 -7.700 -4.783 1.00 97.12 177 LEU A N 1
ATOM 1351 C CA . LEU A 1 177 ? -4.536 -6.893 -5.658 1.00 97.12 177 LEU A CA 1
ATOM 1352 C C . LEU A 1 177 ? -3.852 -5.601 -6.123 1.00 97.12 177 LEU A C 1
ATOM 1354 O O . LEU A 1 177 ? -3.909 -5.275 -7.309 1.00 97.12 177 LEU A O 1
ATOM 1358 N N . ASP A 1 178 ? -3.193 -4.894 -5.199 1.00 97.00 178 ASP A N 1
ATOM 1359 C CA . ASP A 1 178 ? -2.462 -3.648 -5.463 1.00 97.00 178 ASP A CA 1
ATOM 1360 C C . ASP A 1 178 ? -1.311 -3.851 -6.456 1.00 97.00 178 ASP A C 1
ATOM 1362 O O . ASP A 1 178 ? -0.925 -2.913 -7.143 1.00 97.00 178 ASP A O 1
ATOM 1366 N N . ALA A 1 179 ? -0.774 -5.066 -6.551 1.00 97.19 179 ALA A N 1
ATOM 1367 C CA . ALA A 1 179 ? 0.262 -5.438 -7.501 1.00 97.19 179 ALA A CA 1
ATOM 1368 C C . ALA A 1 179 ? -0.318 -5.994 -8.813 1.00 97.19 179 ALA A C 1
ATOM 1370 O O . ALA A 1 179 ? -0.023 -5.500 -9.902 1.00 97.19 179 ALA A O 1
ATOM 1371 N N . LEU A 1 180 ? -1.179 -7.011 -8.718 1.00 97.50 180 LEU A N 1
ATOM 1372 C CA . LEU A 1 180 ? -1.671 -7.763 -9.868 1.00 97.50 180 LEU A CA 1
ATOM 1373 C C . LEU A 1 180 ? -2.458 -6.882 -10.839 1.00 97.50 180 LEU A C 1
ATOM 1375 O O . LEU A 1 180 ? -2.229 -6.955 -12.044 1.00 97.50 180 LEU A O 1
ATOM 1379 N N . ILE A 1 181 ? -3.386 -6.062 -10.337 1.00 97.75 181 ILE A N 1
ATOM 1380 C CA . ILE A 1 181 ? -4.268 -5.278 -11.210 1.00 97.75 181 ILE A CA 1
ATOM 1381 C C . ILE A 1 181 ? -3.468 -4.231 -12.007 1.00 97.75 181 ILE A C 1
ATOM 1383 O O . ILE A 1 181 ? -3.594 -4.212 -13.233 1.00 97.75 181 ILE A O 1
ATOM 1387 N N . PRO A 1 182 ? -2.590 -3.418 -11.388 1.00 97.19 182 PRO A N 1
ATOM 1388 C CA . PRO A 1 182 ? -1.671 -2.542 -12.119 1.00 97.19 182 PRO A CA 1
ATOM 1389 C C . PRO A 1 182 ? -0.764 -3.272 -13.105 1.00 97.19 182 PRO A C 1
ATOM 1391 O O . PRO A 1 182 ? -0.598 -2.811 -14.231 1.00 97.19 182 PRO A O 1
ATOM 1394 N N . TRP A 1 183 ? -0.213 -4.426 -12.724 1.00 97.25 183 TRP A N 1
ATOM 1395 C CA . TRP A 1 183 ? 0.637 -5.214 -13.615 1.00 97.25 183 TRP A CA 1
ATOM 1396 C C . TRP A 1 183 ? -0.122 -5.671 -14.871 1.00 97.25 183 TRP A C 1
ATOM 1398 O O . TRP A 1 183 ? 0.348 -5.458 -15.992 1.00 97.25 183 TRP A O 1
ATOM 1408 N N . LEU A 1 184 ? -1.339 -6.206 -14.700 1.00 97.25 184 LEU A N 1
ATOM 1409 C CA . LEU A 1 184 ? -2.225 -6.609 -15.799 1.00 97.25 184 LEU A CA 1
ATOM 1410 C C . LEU A 1 184 ? -2.671 -5.426 -16.666 1.00 97.25 184 LEU A C 1
ATOM 1412 O O . LEU A 1 184 ? -2.880 -5.585 -17.868 1.00 97.25 184 LEU A O 1
ATOM 1416 N N . ALA A 1 185 ? -2.805 -4.239 -16.076 1.00 96.38 185 ALA A N 1
ATOM 1417 C CA . ALA A 1 185 ? -3.154 -3.030 -16.807 1.00 96.38 185 ALA A CA 1
ATOM 1418 C C . ALA A 1 185 ? -1.998 -2.502 -17.668 1.00 96.38 185 ALA A C 1
ATOM 1420 O O . ALA A 1 185 ? -2.264 -1.828 -18.660 1.00 96.38 185 ALA A O 1
ATOM 1421 N N . ILE A 1 186 ? -0.738 -2.786 -17.317 1.00 95.62 186 ILE A N 1
ATOM 1422 C CA . ILE A 1 186 ? 0.445 -2.143 -17.913 1.00 95.62 186 ILE A CA 1
ATOM 1423 C C . ILE A 1 186 ? 1.204 -3.044 -18.890 1.00 95.62 186 ILE A C 1
ATOM 1425 O O . ILE A 1 186 ? 1.560 -2.596 -19.985 1.00 95.62 186 ILE A O 1
ATOM 1429 N N . PHE A 1 187 ? 1.479 -4.296 -18.515 1.00 95.00 187 PHE A N 1
ATOM 1430 C CA . PHE A 1 187 ? 2.365 -5.159 -19.303 1.00 95.00 187 PHE A CA 1
ATOM 1431 C C . PHE A 1 187 ? 1.652 -5.867 -20.462 1.00 95.00 187 PHE A C 1
ATOM 1433 O O . PHE A 1 187 ? 2.124 -5.723 -21.594 1.00 95.00 187 PHE A O 1
ATOM 1440 N N . PRO A 1 188 ? 0.507 -6.553 -20.257 1.00 94.88 188 PRO A N 1
ATOM 1441 C CA . PRO A 1 188 ? -0.252 -7.161 -21.354 1.00 94.88 188 PRO A CA 1
ATOM 1442 C C . PRO A 1 188 ? -0.744 -6.152 -22.399 1.00 94.88 188 PRO A C 1
ATOM 1444 O O . PRO A 1 188 ? -0.815 -6.466 -23.583 1.00 94.88 188 PRO A O 1
ATOM 1447 N N . THR A 1 189 ? -1.068 -4.930 -21.973 1.00 94.69 189 THR A N 1
ATOM 1448 C CA . THR A 1 189 ? -1.593 -3.861 -22.840 1.00 94.69 189 THR A CA 1
ATOM 1449 C C . THR A 1 189 ? -0.501 -3.120 -23.615 1.00 94.69 189 THR A C 1
ATOM 1451 O O . THR A 1 189 ? -0.799 -2.371 -24.543 1.00 94.69 189 THR A O 1
ATOM 1454 N N . GLY A 1 190 ? 0.771 -3.292 -23.241 1.00 92.81 190 GLY A N 1
ATOM 1455 C CA . GLY A 1 190 ? 1.891 -2.582 -23.855 1.00 92.81 190 GLY A CA 1
ATOM 1456 C C . GLY A 1 190 ? 2.029 -1.112 -23.445 1.00 92.81 190 GLY A C 1
ATOM 1457 O O . GLY A 1 190 ? 2.877 -0.420 -24.012 1.00 92.81 190 GLY A O 1
ATOM 1458 N N . ILE A 1 191 ? 1.250 -0.629 -22.466 1.00 92.12 191 ILE A N 1
ATOM 1459 C CA . ILE A 1 191 ? 1.302 0.767 -21.991 1.00 92.12 191 ILE A CA 1
ATOM 1460 C C . ILE A 1 191 ? 2.677 1.096 -21.384 1.00 92.12 191 ILE A C 1
ATOM 1462 O O . ILE A 1 191 ? 3.111 2.243 -21.448 1.00 92.12 191 ILE A O 1
ATOM 1466 N N . TYR A 1 192 ? 3.419 0.095 -20.894 1.00 91.31 192 TYR A N 1
ATOM 1467 C CA . TYR A 1 192 ? 4.791 0.263 -20.391 1.00 91.31 192 TYR A CA 1
ATOM 1468 C C . TYR A 1 192 ? 5.748 0.959 -21.380 1.00 91.31 192 TYR A C 1
ATOM 1470 O O . TYR A 1 192 ? 6.738 1.542 -20.957 1.00 91.31 192 TYR A O 1
ATOM 1478 N N . LYS A 1 193 ? 5.461 0.950 -22.692 1.00 88.19 193 LYS A N 1
ATOM 1479 C CA . LYS A 1 193 ? 6.243 1.683 -23.709 1.00 88.19 193 LYS A CA 1
ATOM 1480 C C . LYS A 1 193 ? 6.212 3.205 -23.522 1.00 88.19 193 LYS A C 1
ATOM 1482 O O . LYS A 1 193 ? 7.047 3.899 -24.090 1.00 88.19 193 LYS A O 1
ATOM 1487 N N . PHE A 1 194 ? 5.241 3.713 -22.767 1.00 88.06 194 PHE A N 1
ATOM 1488 C CA . PHE A 1 194 ?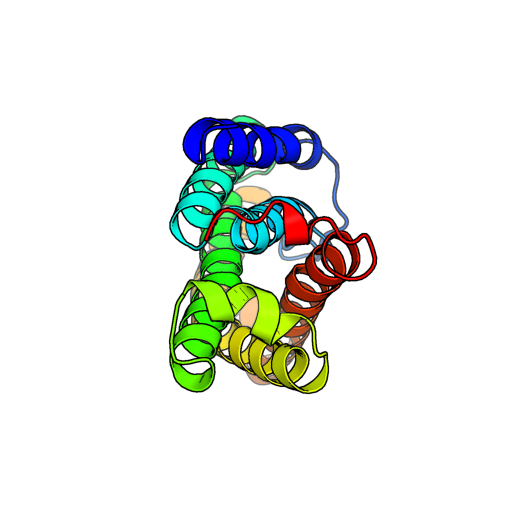 5.116 5.123 -22.403 1.00 88.06 194 PHE A CA 1
ATOM 1489 C C . PHE A 1 194 ? 5.727 5.436 -21.029 1.00 88.06 194 PHE A C 1
ATOM 1491 O O . PHE A 1 194 ? 5.522 6.540 -20.523 1.00 88.06 194 PHE A O 1
ATOM 1498 N N . ALA A 1 195 ? 6.428 4.481 -20.405 1.00 87.56 195 ALA A N 1
ATOM 1499 C CA . ALA A 1 195 ?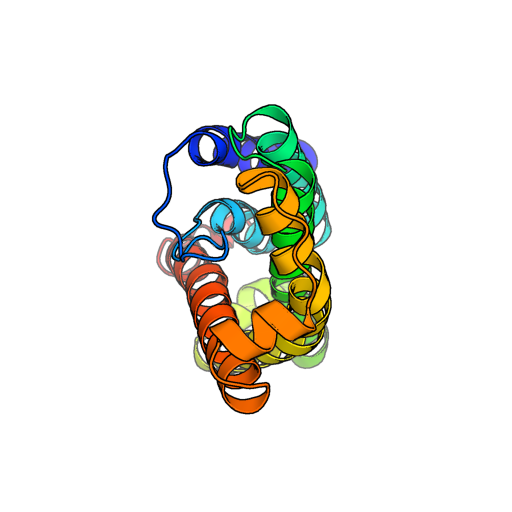 7.146 4.731 -19.165 1.00 87.56 195 ALA A CA 1
ATOM 1500 C C . ALA A 1 195 ? 8.285 5.740 -19.394 1.00 87.56 195 ALA A C 1
ATOM 1502 O O . ALA A 1 195 ? 8.971 5.707 -20.415 1.00 87.56 195 ALA A O 1
ATOM 1503 N N . TYR A 1 196 ? 8.446 6.662 -18.448 1.00 82.12 196 TYR A N 1
ATOM 1504 C CA . TYR A 1 196 ? 9.384 7.787 -18.520 1.00 82.12 196 TYR A CA 1
ATOM 1505 C C . TYR A 1 196 ? 10.686 7.569 -17.741 1.00 82.12 196 TYR A C 1
ATOM 1507 O O . TYR A 1 196 ? 11.530 8.465 -17.737 1.00 82.12 196 TYR A O 1
ATOM 1515 N N . TRP A 1 197 ? 10.820 6.437 -17.054 1.00 79.81 197 TRP A N 1
ATOM 1516 C CA . TRP A 1 197 ? 11.903 6.156 -16.120 1.00 79.81 197 TRP A CA 1
ATOM 1517 C C . TRP A 1 197 ? 12.397 4.722 -16.277 1.00 79.81 197 TRP A C 1
ATOM 1519 O O . TRP A 1 197 ? 11.573 3.850 -16.650 1.00 79.81 197 TRP A O 1
#